Protein 8WRA (pdb70)

B-factor: mean 16.92, std 10.54, range [4.56, 57.55]

GO terms:
  GO:0005515 protein binding (F, IPI)
  GO:0005737 cytoplasm (C, IDA)
  GO:0050729 positive regulation of inflammatory response (P, IDA)
  GO:0005829 cytosol (C, IDA)
  GO:0004197 cysteine-type endopeptidase activity (F, IDA)
  GO:0140970 AIM2 inflammasome complex assembly (P, IDA)
  GO:0032731 positive regulation of interleukin-1 beta production (P, IDA)
  GO:0032741 positive regulation of interleukin-18 production (P, IDA)
  GO:1900227 positive regulation of NLRP3 inflammasome complex assembly (P, IDA)
  GO:0051604 protein maturation (P, IDA)
  GO:0071222 cellular response to lipopolysaccharide (P, IDA)
  GO:0005737 cytoplasm (C, TAS)
  GO:0004197 cysteine-type endopeptidase activity (F, IGI)
  GO:0140447 cytokine precursor processing (P, IGI)
  GO:0140448 signaling receptor ligand precursor processing (P, IGI)
  GO:0032731 positive regulation of interleukin-1 beta production (P, IMP)
  GO:0004175 endopeptidase activity (F, IDA)
  GO:0006508 proteolysis (P, IDA)
  GO:0019955 cytokine binding (F, IPI)
  GO:0072558 NLRP1 inflammasome complex (C, IDA)

Foldseek 3Di:
DAFADFADPVLVVVVCVPQVNLEQDFADLVFAAAAEEEEEEQAADPDHGNVLRVVLVVLVCVLVVLLPHDYDYHYQFFLVRVLVVLLVVLPDPNLLRGQEYEYEYHAAADPFFAAGRHADPVDHGGNGPVSNQQCNWCVNRVSCVSHAYEYEEEHAYPPFDFDDDDPPVDDDDDRGARYKYKYWHHGAVDPLSVLLSVLSRVPLNNAFPVVSSVVSQVVQVDDDHGGTHIDMDDHRYSGTYRSNRVD

Secondary structure (DSSP, 8-state):
--------HHHHHHHHHHTTT-B-----TTT---EEEEEE----SSS---TTHHHHHHHHHHHHHHTT-EEEEEES--HHHHHHHHHHHHT-GGGGG-S-EEEEEEEEEETTEEE-TT--SSS--EE-HHHHHHHTSTTT-GGGTTS-EEEEEEEE-TT---------------SS-SEEEEEE------HHHHHHHHHHHHHTTTS-HHHHHHHHHHHT-S--SS---PEEES---SSB----TT-

Structure (mmCIF, N/CA/C/O backbone):
data_8WRA
#
_entry.id   8WRA
#
_cell.length_a   62.807
_cell.length_b   62.807
_cell.length_c   144.132
_cell.angle_alpha   90.000
_cell.angle_beta   90.000
_cell.angle_gamma   90.000
#
_symmetry.space_group_name_H-M   'P 43 21 2'
#
loop_
_entity.id
_entity.type
_entity.pdbx_description
1 polymer Caspase-1
2 non-polymer 1,2-ETHANEDIOL
3 water water
#
loop_
_atom_site.group_PDB
_atom_site.id
_atom_site.type_symbol
_atom_site.label_atom_id
_atom_site.label_alt_id
_atom_site.label_comp_id
_atom_site.label_asym_id
_atom_site.label_entity_id
_atom_site.label_seq_id
_atom_site.pdbx_PDB_ins_code
_atom_site.Cartn_x
_atom_site.Cartn_y
_atom_site.Cartn_z
_atom_site.occupancy
_atom_site.B_iso_or_equiv
_atom_site.auth_seq_id
_atom_site.auth_comp_id
_atom_site.auth_asym_id
_atom_site.auth_atom_id
_atom_site.pdbx_PDB_model_num
ATOM 1 N N . GLU A 1 11 ? 19.397 -20.736 2.829 1.000 29.758 130 GLU A N 1
ATOM 2 C CA . GLU A 1 11 ? 19.070 -19.681 1.829 1.000 28.415 130 GLU A CA 1
ATOM 3 C C . GLU A 1 11 ? 17.635 -19.189 2.011 1.000 27.198 130 GLU A C 1
ATOM 4 O O . GLU A 1 11 ? 17.332 -18.037 1.704 1.000 26.117 130 GLU A O 1
ATOM 10 N N . GLY A 1 12 ? 16.751 -20.076 2.478 1.000 24.671 131 GLY A N 1
ATOM 11 C CA . GLY A 1 12 ? 15.323 -19.808 2.480 1.000 22.825 131 GLY A CA 1
ATOM 12 C C . GLY A 1 12 ? 14.711 -20.103 1.112 1.000 22.575 131 GLY A C 1
ATOM 13 O O . GLY A 1 12 ? 15.416 -20.475 0.178 1.000 23.351 131 GLY A O 1
ATOM 14 N N . ASN A 1 13 ? 13.394 -19.916 1.005 1.000 21.789 132 ASN A N 1
ATOM 15 C CA . ASN A 1 13 ? 12.656 -20.349 -0.169 1.000 21.071 132 ASN A CA 1
ATOM 16 C C . ASN A 1 13 ? 11.561 -19.329 -0.486 1.000 18.731 132 ASN A C 1
ATOM 17 O O . ASN A 1 13 ? 10.790 -18.969 0.406 1.000 19.019 132 ASN A O 1
ATOM 22 N N . VAL A 1 14 ? 11.467 -18.914 -1.764 1.000 17.124 133 VAL A N 1
ATOM 23 C CA . VAL A 1 14 ? 10.385 -18.037 -2.201 1.000 15.705 133 VAL A CA 1
ATOM 24 C C . VAL A 1 14 ? 9.101 -18.847 -2.375 1.000 14.383 133 VAL A C 1
ATOM 25 O O . VAL A 1 14 ? 8.991 -19.670 -3.290 1.000 13.965 133 VAL A O 1
ATOM 29 N N . LYS A 1 15 ? 8.116 -18.569 -1.517 1.000 12.796 134 LYS A N 1
ATOM 30 C CA A LYS A 1 15 ? 6.814 -19.213 -1.603 0.500 12.887 134 LYS A CA 1
ATOM 31 C CA B LYS A 1 15 ? 6.815 -19.213 -1.601 0.500 12.736 134 LYS A CA 1
ATOM 32 C C . LYS A 1 15 ? 6.133 -18.797 -2.901 1.000 12.594 134 LYS A C 1
ATOM 33 O O . LYS A 1 15 ? 6.125 -17.617 -3.253 1.000 11.902 134 LYS A O 1
ATOM 44 N N . LEU A 1 16 ? 5.545 -19.767 -3.615 1.000 12.326 135 LEU A N 1
ATOM 45 C CA . LEU A 1 16 ? 4.945 -19.473 -4.905 1.000 13.046 135 LEU A CA 1
ATOM 46 C C . LEU A 1 16 ? 3.502 -19.012 -4.740 1.000 13.370 135 LEU A C 1
ATOM 47 O O . LEU A 1 16 ? 2.831 -19.344 -3.762 1.000 13.065 135 LEU A O 1
ATOM 52 N N . CYS A 1 17 ? 3.065 -18.226 -5.728 1.000 13.920 136 CYS A N 1
ATOM 53 C CA . CYS A 1 17 ? 1.699 -17.772 -5.860 1.000 15.943 136 CYS A CA 1
ATOM 54 C C . CYS A 1 17 ? 0.920 -18.854 -6.595 1.000 18.131 136 CYS A C 1
ATOM 55 O O . CYS A 1 17 ? 1.184 -19.124 -7.767 1.000 17.848 136 CYS A O 1
ATOM 58 N N . SER A 1 18 ? -0.014 -19.482 -5.879 1.000 21.338 137 SER A N 1
ATOM 59 C CA . SER A 1 18 ? -0.821 -20.541 -6.452 1.000 24.439 137 SER A CA 1
ATOM 60 C C . SER A 1 18 ? -1.715 -19.956 -7.539 1.000 27.454 137 SER A C 1
ATOM 61 O O . SER A 1 18 ? -1.925 -18.747 -7.609 1.000 28.065 137 SER A O 1
ATOM 64 N N . LEU A 1 19 ? -2.266 -20.837 -8.374 1.000 32.495 138 LEU A N 1
ATOM 65 C CA . LEU A 1 19 ? -3.259 -20.428 -9.351 1.000 34.712 138 LEU A CA 1
ATOM 66 C C . LEU A 1 19 ? -4.444 -19.816 -8.605 1.000 35.621 138 LEU A C 1
ATOM 67 O O . LEU A 1 19 ? -5.043 -18.853 -9.070 1.000 35.859 138 LEU A O 1
ATOM 72 N N . GLU A 1 20 ? -4.735 -20.368 -7.420 1.000 36.910 139 GLU A N 1
ATOM 73 C CA . GLU A 1 20 ? -5.823 -19.907 -6.572 1.000 37.536 139 GLU A CA 1
ATOM 74 C C . GLU A 1 20 ? -5.542 -18.493 -6.057 1.000 36.769 139 GLU A C 1
ATOM 75 O O . GLU A 1 20 ? -6.420 -17.634 -6.097 1.000 37.623 139 GLU A O 1
ATOM 81 N N . GLU A 1 21 ? -4.320 -18.257 -5.562 1.000 35.416 140 GLU A N 1
ATOM 82 C CA . GLU A 1 21 ? -3.950 -16.960 -5.013 1.000 33.339 140 GLU A CA 1
ATOM 83 C C . GLU A 1 21 ? -4.004 -15.899 -6.111 1.000 31.339 140 GLU A C 1
ATOM 84 O O . GLU A 1 21 ? -4.513 -14.803 -5.890 1.000 28.792 140 GLU A O 1
ATOM 90 N N . ALA A 1 22 ? -3.464 -16.225 -7.292 1.000 30.165 141 ALA A N 1
ATOM 91 C CA . ALA A 1 22 ? -3.411 -15.276 -8.394 1.000 30.089 141 ALA A CA 1
ATOM 92 C C . ALA A 1 22 ? -4.821 -14.821 -8.762 1.000 31.690 141 ALA A C 1
ATOM 93 O O . ALA A 1 22 ? -5.042 -13.645 -9.033 1.000 31.095 141 ALA A O 1
ATOM 95 N N . GLN A 1 23 ? -5.764 -15.770 -8.769 1.000 33.631 142 GLN A N 1
ATOM 96 C CA . GLN A 1 23 ? -7.154 -15.476 -9.079 1.000 34.896 142 GLN A CA 1
ATOM 97 C C . GLN A 1 23 ? -7.712 -14.484 -8.058 1.000 32.723 142 GLN A C 1
ATOM 98 O O . GLN A 1 23 ? -8.313 -13.486 -8.438 1.000 33.492 142 GLN A O 1
ATOM 104 N N . AR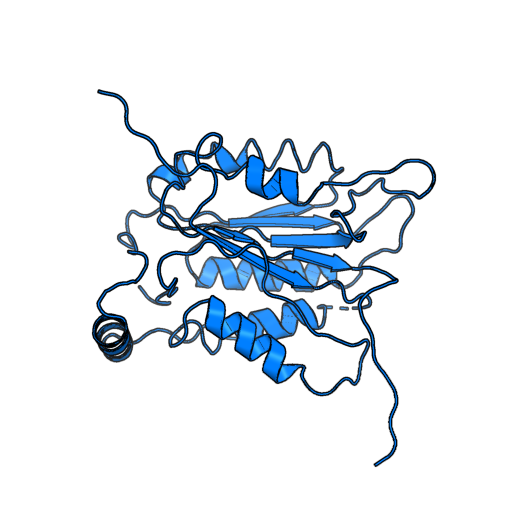G A 1 24 ? -7.484 -14.758 -6.767 1.000 32.924 143 ARG A N 1
ATOM 105 C CA . ARG A 1 24 ? -7.914 -13.890 -5.678 1.000 32.274 143 ARG A CA 1
ATOM 106 C C . ARG A 1 24 ? -7.390 -12.468 -5.894 1.000 30.182 143 ARG A C 1
ATOM 107 O O . ARG A 1 24 ? -8.142 -11.502 -5.774 1.000 29.974 143 ARG A O 1
ATOM 115 N N . ILE A 1 25 ? -6.095 -12.352 -6.215 1.000 27.467 144 ILE A N 1
ATOM 116 C CA . ILE A 1 25 ? -5.426 -11.062 -6.307 1.000 25.843 144 ILE A CA 1
ATOM 117 C C . ILE A 1 25 ? -6.062 -10.221 -7.414 1.000 25.929 144 ILE A C 1
ATOM 118 O O . ILE A 1 25 ? -6.384 -9.056 -7.201 1.000 24.350 144 ILE A O 1
ATOM 123 N N . TRP A 1 26 ? -6.230 -10.815 -8.600 1.000 28.356 145 TRP A N 1
ATOM 124 C CA . TRP A 1 26 ? -6.756 -10.098 -9.752 1.000 31.338 145 TRP A CA 1
ATOM 125 C C . TRP A 1 26 ? -8.184 -9.611 -9.505 1.000 34.529 145 TRP A C 1
ATOM 126 O O . TRP A 1 26 ? -8.538 -8.519 -9.948 1.000 35.466 145 TRP A O 1
ATOM 137 N N . LYS A 1 27 ? -8.988 -10.421 -8.800 1.000 38.616 146 LYS A N 1
ATOM 138 C CA . LYS A 1 27 ? -10.361 -10.064 -8.474 1.000 40.476 146 LYS A CA 1
ATOM 139 C C . LYS A 1 27 ? -10.395 -8.827 -7.579 1.000 40.136 146 LYS A C 1
ATOM 140 O O . LYS A 1 27 ? -11.123 -7.879 -7.860 1.000 40.478 146 LYS A O 1
ATOM 146 N N . GLN A 1 28 ? -9.599 -8.847 -6.504 1.000 39.434 147 GLN A N 1
ATOM 147 C CA . GLN A 1 28 ? -9.772 -7.920 -5.396 1.000 40.826 147 GLN A CA 1
ATOM 148 C C . GLN A 1 28 ? -9.293 -6.509 -5.744 1.000 40.869 147 GLN A C 1
ATOM 149 O O . GLN A 1 28 ? -9.833 -5.541 -5.210 1.000 39.564 147 GLN A O 1
ATOM 155 N N . LYS A 1 29 ? -8.289 -6.389 -6.627 1.000 39.853 148 LYS A N 1
ATOM 156 C CA . LYS A 1 29 ? -7.670 -5.098 -6.904 1.000 39.366 148 LYS A CA 1
ATOM 157 C C . LYS A 1 29 ? -8.283 -4.435 -8.139 1.000 39.142 148 LYS A C 1
ATOM 158 O O . LYS A 1 29 ? -7.781 -3.406 -8.590 1.000 39.523 148 LYS A O 1
ATOM 164 N N . SER A 1 30 ? -9.362 -5.017 -8.685 1.000 38.414 149 SER A N 1
ATOM 165 C CA . SER A 1 30 ? -10.055 -4.455 -9.836 1.000 37.414 149 SER A CA 1
ATOM 166 C C . SER A 1 30 ? -9.089 -4.261 -11.006 1.000 34.903 149 SER A C 1
ATOM 167 O O . SER A 1 30 ? -9.181 -3.277 -11.741 1.000 36.110 149 SER A O 1
ATOM 170 N N . ALA A 1 31 ? -8.155 -5.213 -11.153 1.000 32.090 150 ALA A N 1
ATOM 171 C CA . ALA A 1 31 ? -7.199 -5.254 -12.249 1.000 28.770 150 ALA A CA 1
ATOM 172 C C . ALA A 1 31 ? -6.225 -4.069 -12.240 1.000 24.773 150 ALA A C 1
ATOM 173 O O . ALA A 1 31 ? -5.501 -3.898 -13.222 1.000 25.521 150 ALA A O 1
ATOM 175 N N . GLU A 1 32 ? -6.170 -3.290 -11.141 1.000 19.704 151 GLU A N 1
ATOM 176 C CA . GLU A 1 32 ? -5.224 -2.185 -10.994 1.000 16.159 151 GLU A CA 1
ATOM 177 C C . GLU A 1 32 ? -3.866 -2.740 -10.571 1.000 12.667 151 GLU A C 1
ATOM 178 O O . GLU A 1 32 ? -3.294 -2.343 -9.553 1.000 10.921 151 GLU A O 1
ATOM 184 N N . ILE A 1 33 ? -3.362 -3.648 -11.407 1.000 10.809 152 ILE A N 1
ATOM 185 C CA . ILE A 1 33 ? -2.159 -4.425 -11.153 1.000 9.841 152 ILE A CA 1
ATOM 186 C C . ILE A 1 33 ? -1.245 -4.278 -12.367 1.000 8.549 152 ILE A C 1
ATOM 187 O O . ILE A 1 33 ? -1.709 -4.221 -13.503 1.000 8.842 152 ILE A O 1
ATOM 192 N N . TYR A 1 34 ? 0.072 -4.203 -12.136 1.000 7.274 153 TYR A N 1
ATOM 193 C CA . TYR A 1 34 ? 0.997 -4.151 -13.255 1.000 7.068 153 TYR A CA 1
ATOM 194 C C . TYR A 1 34 ? 0.975 -5.493 -13.975 1.000 7.343 153 TYR A C 1
ATOM 195 O O . TYR A 1 34 ? 1.065 -6.539 -13.345 1.000 7.157 153 TYR A O 1
ATOM 204 N N . PRO A 1 35 ? 0.854 -5.498 -15.313 1.000 7.694 154 PRO A N 1
ATOM 205 C CA . PRO A 1 35 ? 0.810 -6.756 -16.054 1.000 8.222 154 PRO A CA 1
ATOM 206 C C . PRO A 1 35 ? 2.170 -7.447 -16.083 1.000 8.999 154 PRO A C 1
ATOM 207 O O . PRO A 1 35 ? 3.212 -6.795 -16.105 1.000 9.328 154 PRO A O 1
ATOM 211 N N . ILE A 1 36 ? 2.152 -8.777 -16.080 1.000 9.710 155 ILE A N 1
ATOM 212 C CA . ILE A 1 36 ? 3.390 -9.526 -16.199 1.000 10.995 155 ILE A CA 1
ATOM 213 C C . ILE A 1 36 ? 3.434 -10.143 -17.590 1.000 11.175 155 ILE A C 1
ATOM 214 O O . ILE A 1 36 ? 2.411 -10.489 -18.180 1.000 11.989 155 ILE A O 1
ATOM 219 N N . MET A 1 37 ? 4.648 -10.224 -18.116 1.000 10.992 156 MET A N 1
ATOM 220 C CA . MET A 1 37 ? 4.869 -10.772 -19.439 1.000 11.766 156 MET A CA 1
ATOM 221 C C . MET A 1 37 ? 5.036 -12.287 -19.353 1.000 12.973 156 MET A C 1
ATOM 222 O O . MET A 1 37 ? 5.222 -12.855 -18.282 1.000 12.270 156 MET A O 1
ATOM 227 N N . ASP A 1 38 ? 4.984 -12.934 -20.521 1.000 15.145 157 ASP A N 1
ATOM 228 C CA . ASP A 1 38 ? 5.073 -14.383 -20.619 1.000 17.632 157 ASP A CA 1
ATOM 229 C C . ASP A 1 38 ? 6.422 -14.867 -20.084 1.000 15.936 157 ASP A C 1
ATOM 230 O O . ASP A 1 38 ? 7.457 -14.338 -20.462 1.000 14.955 157 ASP A O 1
ATOM 235 N N . LYS A 1 39 ? 6.401 -15.913 -19.255 1.000 16.119 158 LYS A N 1
ATOM 236 C CA A LYS A 1 39 ? 7.586 -16.411 -18.574 0.500 16.663 158 LYS A CA 1
ATOM 237 C CA B LYS A 1 39 ? 7.592 -16.403 -18.575 0.500 16.510 158 LYS A CA 1
ATOM 238 C C . LYS A 1 39 ? 8.651 -16.849 -19.583 1.000 16.112 158 LYS A C 1
ATOM 239 O O . LYS A 1 39 ? 9.842 -16.609 -19.385 1.000 16.457 158 LYS A O 1
ATOM 250 N N . SER A 1 40 ? 8.221 -17.493 -20.673 1.000 15.644 159 SER A N 1
ATOM 251 C CA . SER A 1 40 ? 9.165 -18.118 -21.594 1.000 15.467 159 SER A CA 1
ATOM 252 C C . SER A 1 40 ? 9.764 -17.138 -22.605 1.000 15.011 159 SER A C 1
ATOM 253 O O . SER A 1 40 ? 10.651 -17.533 -23.357 1.000 15.155 159 SER A O 1
ATOM 256 N N . SER A 1 41 ? 9.293 -15.882 -22.657 1.000 13.649 160 SER A N 1
ATOM 257 C CA . SER A 1 41 ? 9.862 -14.899 -23.570 1.000 13.597 160 SER A CA 1
ATOM 258 C C . SER A 1 41 ? 10.411 -13.657 -22.860 1.000 12.676 160 SER A C 1
ATOM 259 O O . SER A 1 41 ? 11.252 -12.958 -23.420 1.000 14.160 160 SER A O 1
ATOM 262 N N . ARG A 1 42 ? 9.943 -13.357 -21.644 1.000 10.996 161 ARG A N 1
ATOM 263 C CA . ARG A 1 42 ? 10.339 -12.108 -21.014 1.000 10.567 161 ARG A CA 1
ATOM 264 C C . ARG A 1 42 ? 11.812 -12.154 -20.609 1.000 9.868 161 ARG A C 1
ATOM 265 O O . ARG A 1 42 ? 12.375 -13.218 -20.344 1.000 10.323 161 ARG A O 1
ATOM 273 N N . THR A 1 43 ? 12.408 -10.958 -20.527 1.000 9.196 162 THR A N 1
ATOM 274 C CA . THR A 1 43 ? 13.828 -10.799 -20.262 1.000 9.070 162 THR A CA 1
ATOM 275 C C . THR A 1 43 ? 14.020 -9.799 -19.124 1.000 8.559 162 THR A C 1
ATOM 276 O O . THR A 1 43 ? 14.468 -8.681 -19.340 1.000 9.280 162 THR A O 1
ATOM 280 N N . ARG A 1 44 ? 13.675 -10.223 -17.906 1.000 8.195 163 ARG A N 1
ATOM 281 C CA . ARG A 1 44 ? 13.766 -9.359 -16.736 1.000 7.891 163 ARG A CA 1
ATOM 282 C C . ARG A 1 44 ? 15.220 -9.161 -16.316 1.000 7.836 163 ARG A C 1
ATOM 283 O O . ARG A 1 44 ? 15.943 -10.139 -16.192 1.000 8.166 163 ARG A O 1
ATOM 291 N N . LEU A 1 45 ? 15.590 -7.907 -16.014 1.000 7.846 164 LEU A N 1
ATOM 292 C CA . LEU A 1 45 ? 16.914 -7.574 -15.505 1.000 8.593 164 LEU A CA 1
ATOM 293 C C . LEU A 1 45 ? 16.833 -6.929 -14.126 1.000 8.215 164 LEU A C 1
ATOM 294 O O . LEU A 1 45 ? 15.924 -6.147 -13.837 1.000 8.393 164 LEU A O 1
ATOM 299 N N . ALA A 1 46 ? 17.882 -7.161 -13.337 1.000 7.503 165 ALA A N 1
ATOM 300 C CA . ALA A 1 46 ? 18.092 -6.468 -12.076 1.000 7.367 165 ALA A CA 1
ATOM 301 C C . ALA A 1 46 ? 19.566 -6.116 -11.968 1.000 7.493 165 ALA A C 1
ATOM 302 O O . ALA A 1 46 ? 20.411 -6.812 -12.531 1.000 8.017 165 ALA A O 1
ATOM 304 N N . LEU A 1 47 ? 19.854 -5.024 -11.249 1.000 7.290 166 LEU A N 1
ATOM 305 C CA . LEU A 1 47 ? 21.219 -4.567 -11.032 1.000 7.447 166 LEU A CA 1
ATOM 306 C C . LEU A 1 47 ? 21.472 -4.403 -9.541 1.000 7.403 166 LEU A C 1
ATOM 307 O O . LEU A 1 47 ? 20.682 -3.775 -8.849 1.000 6.982 166 LEU A O 1
ATOM 312 N N . ILE A 1 48 ? 22.561 -5.002 -9.057 1.000 7.050 167 ILE A N 1
ATOM 313 C CA . ILE A 1 48 ? 23.054 -4.779 -7.710 1.000 7.305 167 ILE A CA 1
ATOM 314 C C . ILE A 1 48 ? 24.377 -4.028 -7.803 1.000 7.560 167 ILE A C 1
ATOM 315 O O . ILE A 1 48 ? 25.308 -4.492 -8.459 1.000 7.960 167 ILE A O 1
ATOM 320 N N . ILE A 1 49 ? 24.443 -2.867 -7.153 1.000 7.913 168 ILE A N 1
ATOM 321 C CA . ILE A 1 49 ? 25.704 -2.165 -6.964 1.000 8.637 168 ILE A CA 1
ATOM 322 C C . ILE A 1 49 ? 26.026 -2.208 -5.481 1.000 8.913 168 ILE A C 1
ATOM 323 O O . ILE A 1 49 ? 25.256 -1.722 -4.664 1.000 8.571 168 ILE A O 1
ATOM 328 N N . CYS A 1 50 ? 27.162 -2.807 -5.146 1.000 9.694 169 CYS A N 1
ATOM 329 C CA . CYS A 1 50 ? 27.550 -2.970 -3.760 1.000 10.477 169 CYS A CA 1
ATOM 330 C C . CYS A 1 50 ? 28.963 -2.442 -3.545 1.000 11.360 169 CYS A C 1
ATOM 331 O O . CYS A 1 50 ? 29.904 -2.922 -4.174 1.000 11.565 169 CYS A O 1
ATOM 334 N N . ASN A 1 51 ? 29.082 -1.464 -2.646 1.000 11.676 170 ASN A N 1
ATOM 335 C CA . ASN A 1 51 ? 30.375 -0.944 -2.240 1.000 12.690 170 ASN A CA 1
ATOM 336 C C . ASN A 1 51 ? 30.685 -1.455 -0.839 1.000 13.745 170 ASN A C 1
ATOM 337 O O . ASN A 1 51 ? 29.929 -1.199 0.093 1.000 13.290 170 ASN A O 1
ATOM 342 N N . GLU A 1 52 ? 31.803 -2.184 -0.720 1.000 15.183 171 GLU A N 1
ATOM 343 C CA A GLU A 1 52 ? 32.224 -2.840 0.512 0.500 16.175 171 GLU A CA 1
ATOM 344 C CA B GLU A 1 52 ? 32.177 -2.758 0.559 0.500 16.143 171 GLU A CA 1
ATOM 345 C C . GLU A 1 52 ? 33.574 -2.290 0.970 1.000 16.349 171 GLU A C 1
ATOM 346 O O . GLU A 1 52 ? 33.800 -2.126 2.162 1.000 16.699 171 GLU A O 1
ATOM 357 N N . GLU A 1 53 ? 34.465 -2.054 -0.005 1.000 16.792 172 GLU A N 1
ATOM 358 C CA A GLU A 1 53 ? 35.818 -1.582 0.246 0.500 17.945 172 GLU A CA 1
ATOM 359 C CA B GLU A 1 53 ? 35.823 -1.584 0.240 0.500 17.747 172 GLU A CA 1
ATOM 360 C C . GLU A 1 53 ? 35.916 -0.111 -0.151 1.000 17.269 172 GLU A C 1
ATOM 361 O O . GLU A 1 53 ? 35.600 0.248 -1.285 1.000 17.175 172 GLU A O 1
ATOM 372 N N . PHE A 1 54 ? 36.353 0.737 0.796 1.000 16.108 173 PHE A N 1
ATOM 373 C CA . PHE A 1 54 ? 36.402 2.174 0.586 1.000 14.862 173 PHE A CA 1
ATOM 374 C C . PHE A 1 54 ? 37.792 2.720 0.897 1.000 15.476 173 PHE A C 1
ATOM 375 O O . PHE A 1 54 ? 38.493 2.174 1.745 1.000 16.581 173 PHE A O 1
ATOM 383 N N . ASP A 1 55 ? 38.119 3.845 0.254 1.000 16.090 174 ASP A N 1
ATOM 384 C CA . ASP A 1 55 ? 39.384 4.530 0.476 1.000 17.135 174 ASP A CA 1
ATOM 385 C C . ASP A 1 55 ? 39.480 5.045 1.912 1.000 18.236 174 ASP A C 1
ATOM 386 O O . ASP A 1 55 ? 40.534 4.917 2.536 1.000 18.001 174 ASP A O 1
ATOM 391 N N . SER A 1 56 ? 38.397 5.643 2.426 1.000 18.786 175 SER A N 1
ATOM 392 C CA . SER A 1 56 ? 38.477 6.478 3.615 1.000 20.103 175 SER A CA 1
ATOM 393 C C . SER A 1 56 ? 37.386 6.176 4.638 1.000 20.103 175 SER A C 1
ATOM 394 O O . SER A 1 56 ? 37.295 6.872 5.643 1.000 20.140 175 SER A O 1
ATOM 397 N N . ILE A 1 57 ? 36.556 5.159 4.392 1.000 19.887 176 ILE A N 1
ATOM 398 C CA . ILE A 1 57 ? 35.491 4.841 5.328 1.000 20.460 176 ILE A CA 1
ATOM 399 C C . ILE A 1 57 ? 35.515 3.338 5.594 1.000 20.152 176 ILE A C 1
ATOM 400 O O . ILE A 1 57 ? 36.141 2.576 4.866 1.000 18.217 176 ILE A O 1
ATOM 405 N N . PRO A 1 58 ? 34.905 2.869 6.703 1.000 23.055 177 PRO A N 1
ATOM 406 C CA . PRO A 1 58 ? 35.063 1.478 7.133 1.000 23.409 177 PRO A CA 1
ATOM 407 C C . PRO A 1 58 ? 34.586 0.434 6.125 1.000 22.660 177 PRO A C 1
ATOM 408 O O . PRO A 1 58 ? 33.613 0.656 5.411 1.000 21.813 177 PRO A O 1
ATOM 412 N N . ARG A 1 59 ? 35.286 -0.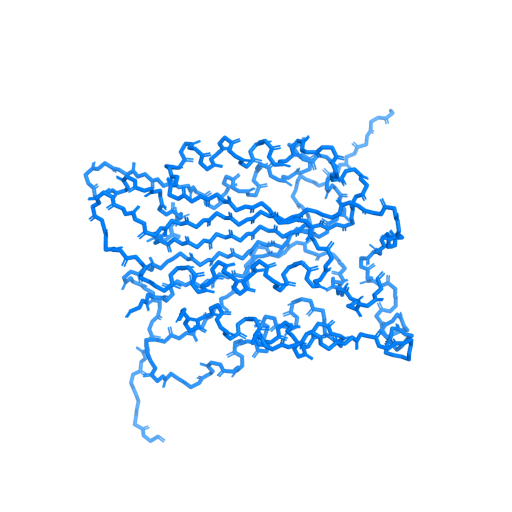705 6.083 1.000 23.299 178 ARG A N 1
ATOM 413 C CA . ARG A 1 59 ? 34.881 -1.850 5.281 1.000 24.951 178 ARG A CA 1
ATOM 414 C C . ARG A 1 59 ? 33.508 -2.333 5.750 1.000 23.517 178 ARG A C 1
ATOM 415 O O . ARG A 1 59 ? 33.229 -2.364 6.947 1.000 23.236 178 ARG A O 1
ATOM 423 N N . ARG A 1 60 ? 32.652 -2.719 4.792 1.000 22.236 179 ARG A N 1
ATOM 424 C CA . ARG A 1 60 ? 31.354 -3.294 5.109 1.000 22.289 179 ARG A CA 1
ATOM 425 C C . ARG A 1 60 ? 31.451 -4.812 4.979 1.000 23.941 179 ARG A C 1
ATOM 426 O O . ARG A 1 60 ? 31.297 -5.354 3.889 1.000 23.440 179 ARG A O 1
ATOM 434 N N . THR A 1 61 ? 31.697 -5.487 6.113 1.000 27.199 180 THR A N 1
ATOM 435 C CA . THR A 1 61 ? 32.193 -6.857 6.124 1.000 28.440 180 THR A CA 1
ATOM 436 C C . THR A 1 61 ? 31.119 -7.872 5.733 1.000 27.626 180 THR A C 1
ATOM 437 O O . THR A 1 61 ? 31.455 -8.955 5.254 1.000 29.988 180 THR A O 1
ATOM 441 N N . GLY A 1 62 ? 29.839 -7.539 5.937 1.000 25.425 181 GLY A N 1
ATOM 442 C CA . GLY A 1 62 ? 28.754 -8.471 5.660 1.000 22.912 181 GLY A CA 1
ATOM 443 C C . GLY A 1 62 ? 28.291 -8.433 4.202 1.000 21.126 181 GLY A C 1
ATOM 444 O O . GLY A 1 62 ? 27.308 -9.087 3.849 1.000 19.692 181 GLY A O 1
ATOM 445 N N . ALA A 1 63 ? 29.016 -7.683 3.363 1.000 19.408 182 ALA A N 1
ATOM 446 C CA . ALA A 1 63 ? 28.573 -7.362 2.015 1.000 19.080 182 ALA A CA 1
ATOM 447 C C . ALA A 1 63 ? 28.381 -8.616 1.166 1.000 19.139 182 ALA A C 1
ATOM 448 O O . ALA A 1 63 ? 27.410 -8.706 0.425 1.000 17.346 182 ALA A O 1
ATOM 450 N N . GLU A 1 64 ? 29.315 -9.570 1.236 1.000 18.451 183 GLU A N 1
ATOM 451 C CA . GLU A 1 64 ? 29.259 -10.725 0.348 1.000 18.982 183 GLU A CA 1
ATOM 452 C C . GLU A 1 64 ? 28.029 -11.583 0.659 1.000 16.824 183 GLU A C 1
ATOM 453 O O . GLU A 1 64 ? 27.377 -12.076 -0.261 1.000 15.940 183 GLU A O 1
ATOM 459 N N . VAL A 1 65 ? 27.686 -11.733 1.945 1.000 15.089 184 VAL A N 1
ATOM 460 C CA . VAL A 1 65 ? 26.482 -12.445 2.336 1.000 14.535 184 VAL A CA 1
ATOM 461 C C . VAL A 1 65 ? 25.257 -11.732 1.758 1.000 13.804 184 VAL A C 1
ATOM 462 O O . VAL A 1 65 ? 24.346 -12.377 1.246 1.000 12.943 184 VAL A O 1
ATOM 466 N N . ASP A 1 66 ? 25.246 -10.397 1.832 1.000 12.897 185 ASP A N 1
ATOM 467 C CA . ASP A 1 66 ? 24.124 -9.607 1.339 1.000 12.240 185 ASP A CA 1
ATOM 468 C C . ASP A 1 66 ? 24.018 -9.695 -0.185 1.000 11.147 185 ASP A C 1
ATOM 469 O O . ASP A 1 66 ? 22.918 -9.805 -0.706 1.000 10.144 185 ASP A O 1
ATOM 474 N N . ILE A 1 67 ? 25.145 -9.627 -0.904 1.000 10.719 186 ILE A N 1
ATOM 475 C CA . ILE A 1 67 ? 25.144 -9.787 -2.354 1.000 10.751 186 ILE A CA 1
ATOM 476 C C . ILE A 1 67 ? 24.574 -11.153 -2.727 1.000 10.864 186 ILE A C 1
ATOM 477 O O . ILE A 1 67 ? 23.720 -11.256 -3.611 1.000 10.225 186 ILE A O 1
ATOM 482 N N . THR A 1 68 ? 25.059 -12.200 -2.057 1.000 11.445 187 THR A N 1
ATOM 483 C CA . THR A 1 68 ? 24.632 -13.560 -2.344 1.000 11.782 187 THR A CA 1
ATOM 484 C C . THR A 1 68 ? 23.125 -13.682 -2.151 1.000 10.849 187 THR A C 1
ATOM 485 O O . THR A 1 68 ? 22.424 -14.201 -3.014 1.000 10.542 187 THR A O 1
ATOM 489 N N . GLY A 1 69 ? 22.622 -13.210 -1.005 1.000 9.886 188 GLY A N 1
ATOM 490 C CA . GLY A 1 69 ? 21.212 -13.340 -0.696 1.000 9.332 188 GLY A CA 1
ATOM 491 C C . GLY A 1 69 ? 20.324 -12.577 -1.675 1.000 8.635 188 GLY A C 1
ATOM 492 O O . GLY A 1 69 ? 19.311 -13.095 -2.126 1.000 8.381 188 GLY A O 1
ATOM 493 N N . MET A 1 70 ? 20.691 -11.333 -1.986 1.000 8.368 189 MET A N 1
ATOM 494 C CA . MET A 1 70 ? 19.885 -10.534 -2.895 1.000 8.414 189 MET A CA 1
ATOM 495 C C . MET A 1 70 ? 19.941 -11.104 -4.315 1.000 7.865 189 MET A C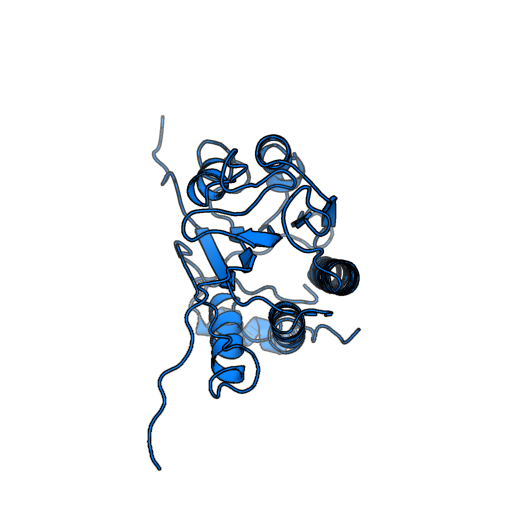 1
ATOM 496 O O . MET A 1 70 ? 18.946 -11.081 -5.032 1.000 7.466 189 MET A O 1
ATOM 501 N N . THR A 1 71 ? 21.103 -11.629 -4.716 1.000 7.976 190 THR A N 1
ATOM 502 C CA . THR A 1 71 ? 21.236 -12.211 -6.045 1.000 8.216 190 THR A CA 1
ATOM 503 C C . THR A 1 71 ? 20.322 -13.423 -6.176 1.000 8.296 190 THR A C 1
ATOM 504 O O . THR A 1 71 ? 19.603 -13.561 -7.166 1.000 7.698 190 THR A O 1
ATOM 508 N N . MET A 1 72 ? 20.362 -14.324 -5.189 1.000 8.713 191 MET A N 1
ATOM 509 C CA . MET A 1 72 ? 19.565 -15.537 -5.271 1.000 9.929 191 MET A CA 1
ATOM 510 C C . MET A 1 72 ? 18.078 -15.201 -5.208 1.000 9.225 191 MET A C 1
ATOM 511 O O . MET A 1 72 ? 17.288 -15.799 -5.926 1.000 9.077 191 MET A O 1
ATOM 516 N N . LEU A 1 73 ? 17.698 -14.221 -4.379 1.000 8.568 192 LEU A N 1
ATOM 517 C CA . LEU A 1 73 ? 16.304 -13.830 -4.280 1.000 8.183 192 LEU A CA 1
ATOM 518 C C . LEU A 1 73 ? 15.815 -13.321 -5.631 1.000 7.860 192 LEU A C 1
ATOM 519 O O . LEU A 1 73 ? 14.768 -13.730 -6.118 1.000 7.598 192 LEU A O 1
ATOM 524 N N . LEU A 1 74 ? 16.552 -12.374 -6.203 1.000 7.478 193 LEU A N 1
ATOM 525 C CA . LEU A 1 74 ? 16.104 -11.751 -7.437 1.000 7.924 193 LEU A CA 1
ATOM 526 C C . LEU A 1 74 ? 16.060 -12.767 -8.580 1.000 7.835 193 LEU A C 1
ATOM 527 O O . LEU A 1 74 ? 15.151 -12.722 -9.399 1.000 7.192 193 LEU A O 1
ATOM 532 N N . GLN A 1 75 ? 17.007 -13.708 -8.617 1.000 8.286 194 GLN A N 1
ATOM 533 C CA . GLN A 1 75 ? 16.933 -14.775 -9.609 1.000 9.163 194 GLN A CA 1
ATOM 534 C C . GLN A 1 75 ? 15.671 -15.606 -9.423 1.000 9.170 194 GLN A C 1
ATOM 535 O O . GLN A 1 75 ? 15.008 -15.954 -10.402 1.000 9.259 194 GLN A O 1
ATOM 541 N N . ASN A 1 76 ? 15.352 -15.923 -8.164 1.000 9.437 195 ASN A N 1
ATOM 542 C CA . ASN A 1 76 ? 14.193 -16.738 -7.852 1.000 10.643 195 ASN A CA 1
ATOM 543 C C . ASN A 1 76 ? 12.909 -15.992 -8.212 1.000 10.057 195 ASN A C 1
ATOM 544 O O . ASN A 1 76 ? 11.903 -16.630 -8.504 1.000 11.807 195 ASN A O 1
ATOM 549 N N . LEU A 1 77 ? 12.948 -14.651 -8.237 1.000 8.779 196 LEU A N 1
ATOM 550 C CA . LEU A 1 77 ? 11.798 -13.864 -8.660 1.000 8.104 196 LEU A CA 1
ATOM 551 C C . LEU A 1 77 ? 11.781 -13.641 -10.173 1.000 8.005 196 LEU A C 1
ATOM 552 O O . LEU A 1 77 ? 10.886 -12.971 -10.684 1.000 7.501 196 LEU A O 1
ATOM 557 N N . GLY A 1 78 ? 12.773 -14.197 -10.887 1.000 7.861 197 GLY A N 1
ATOM 558 C CA . GLY A 1 78 ? 12.755 -14.247 -12.339 1.000 7.895 197 GLY A CA 1
ATOM 559 C C . GLY A 1 78 ? 13.672 -13.235 -13.025 1.000 7.954 197 GLY A C 1
ATOM 560 O O . GLY A 1 78 ? 13.579 -13.072 -14.236 1.000 8.569 197 GLY A O 1
ATOM 561 N N . TYR A 1 79 ? 14.582 -12.596 -12.273 1.000 7.624 198 TYR A N 1
ATOM 562 C CA . TYR A 1 79 ? 15.459 -11.581 -12.837 1.000 7.674 198 TYR A CA 1
ATOM 563 C C . TYR A 1 79 ? 16.841 -12.151 -13.143 1.000 7.993 198 TYR A C 1
ATOM 564 O O . TYR A 1 79 ? 17.369 -12.965 -12.391 1.000 8.136 198 TYR A O 1
ATOM 573 N N . SER A 1 80 ? 17.398 -11.704 -14.273 1.000 8.380 199 SER A N 1
ATOM 574 C CA A SER A 1 80 ? 18.820 -11.847 -14.520 0.500 9.048 199 SER A CA 1
ATOM 575 C CA B SER A 1 80 ? 18.821 -11.823 -14.553 0.500 8.527 199 SER A CA 1
ATOM 576 C C . SER A 1 80 ? 19.541 -10.722 -13.786 1.000 8.986 199 SER A C 1
ATOM 577 O O . SER A 1 80 ? 19.199 -9.554 -13.940 1.000 9.419 199 SER A O 1
ATOM 582 N N . VAL A 1 81 ? 20.529 -11.097 -12.973 1.000 8.824 200 VAL A N 1
ATOM 583 C CA . VAL A 1 81 ? 21.143 -10.169 -12.034 1.000 9.219 200 VAL A CA 1
ATOM 584 C C . VAL A 1 81 ? 22.577 -9.848 -12.434 1.000 9.464 200 VAL A C 1
ATOM 585 O O . VAL A 1 81 ? 23.416 -10.740 -12.515 1.000 9.819 200 VAL A O 1
ATOM 589 N N . ASP A 1 82 ? 22.856 -8.558 -12.618 1.000 10.100 201 ASP A N 1
ATOM 590 C CA . ASP A 1 82 ? 24.214 -8.056 -12.736 1.000 11.243 201 ASP A CA 1
ATOM 591 C C . ASP A 1 82 ? 24.667 -7.546 -11.373 1.000 11.790 201 ASP A C 1
ATOM 592 O O . ASP A 1 82 ? 23.889 -6.916 -10.663 1.000 11.374 201 ASP A O 1
ATOM 597 N N . VAL A 1 83 ? 25.924 -7.828 -11.019 1.000 11.565 202 VAL A N 1
ATOM 598 C CA . VAL A 1 83 ? 26.504 -7.371 -9.768 1.000 12.092 202 VAL A CA 1
ATOM 599 C C . VAL A 1 83 ? 27.739 -6.543 -10.097 1.000 12.700 202 VAL A C 1
ATOM 600 O O . VAL A 1 83 ? 28.640 -7.030 -10.780 1.000 13.667 202 VAL A O 1
ATOM 604 N N . LYS A 1 84 ? 27.773 -5.301 -9.606 1.000 12.909 203 LYS A N 1
ATOM 605 C CA . LYS A 1 84 ? 28.935 -4.437 -9.735 1.000 14.047 203 LYS A CA 1
ATOM 606 C C . LYS A 1 84 ? 29.428 -4.049 -8.345 1.000 14.795 203 LYS A C 1
ATOM 607 O O . LYS A 1 84 ? 28.627 -3.739 -7.465 1.000 14.394 203 LYS A O 1
ATOM 613 N N . LYS A 1 85 ? 30.751 -4.054 -8.152 1.000 14.926 204 LYS A N 1
ATOM 614 C CA . LYS A 1 85 ? 31.305 -3.878 -6.820 1.000 16.552 204 LYS A CA 1
ATOM 615 C C . LYS A 1 85 ? 32.335 -2.753 -6.800 1.000 16.334 204 LYS A C 1
ATOM 616 O O . LYS A 1 85 ? 33.135 -2.629 -7.720 1.000 17.247 204 LYS A O 1
ATOM 622 N N . ASN A 1 86 ? 32.280 -1.945 -5.732 1.000 15.438 205 ASN A N 1
ATOM 623 C CA . ASN A 1 86 ? 33.327 -0.995 -5.378 1.000 15.949 205 ASN A CA 1
ATOM 624 C C . ASN A 1 86 ? 33.522 0.024 -6.499 1.000 16.339 205 ASN A C 1
ATOM 625 O O . ASN A 1 86 ? 34.589 0.109 -7.112 1.000 18.183 205 ASN A O 1
ATOM 630 N N . LEU A 1 87 ? 32.472 0.819 -6.733 1.000 15.210 206 LEU A N 1
ATOM 631 C CA . LEU A 1 87 ? 32.456 1.837 -7.768 1.000 15.032 206 LEU A CA 1
ATOM 632 C C . LEU A 1 87 ? 32.510 3.229 -7.151 1.000 14.543 206 LEU A C 1
ATOM 633 O O . LEU A 1 87 ? 31.949 3.472 -6.082 1.000 14.129 206 LEU A O 1
ATOM 638 N N . THR A 1 88 ? 33.144 4.151 -7.881 1.000 14.615 207 THR A N 1
ATOM 639 C CA . THR A 1 88 ? 32.997 5.574 -7.643 1.000 14.775 207 THR A CA 1
ATOM 640 C C . THR A 1 88 ? 31.598 5.997 -8.082 1.000 14.441 207 THR A C 1
ATOM 641 O O . THR A 1 88 ? 30.923 5.246 -8.787 1.000 14.443 207 THR A O 1
ATOM 645 N N . ALA A 1 89 ? 31.177 7.201 -7.679 1.000 14.211 208 ALA A N 1
ATOM 646 C CA . ALA A 1 89 ? 29.898 7.750 -8.104 1.000 14.940 208 ALA A CA 1
ATOM 647 C C . ALA A 1 89 ? 29.862 7.881 -9.623 1.000 15.693 208 ALA A C 1
ATOM 648 O O . ALA A 1 89 ? 28.824 7.641 -10.233 1.000 14.725 208 ALA A O 1
ATOM 650 N N . SER A 1 90 ? 31.001 8.248 -10.228 1.000 16.476 209 SER A N 1
ATOM 651 C CA A SER A 1 90 ? 31.098 8.392 -11.670 0.500 16.608 209 SER A CA 1
ATOM 652 C CA B SER A 1 90 ? 31.080 8.397 -11.672 0.500 17.092 209 SER A CA 1
ATOM 653 C C . SER A 1 90 ? 30.885 7.041 -12.348 1.000 16.362 209 SER A C 1
ATOM 654 O O . SER A 1 90 ? 30.197 6.953 -13.362 1.000 15.632 209 SER A O 1
ATOM 659 N N . ASP A 1 91 ? 31.493 5.987 -11.786 1.000 16.335 210 ASP A N 1
ATOM 660 C CA . ASP A 1 91 ? 31.357 4.650 -12.343 1.000 17.010 210 ASP A CA 1
ATOM 661 C C . ASP A 1 91 ? 29.924 4.141 -12.152 1.000 15.520 210 ASP A C 1
ATOM 662 O O . ASP A 1 91 ? 29.390 3.476 -13.037 1.000 14.101 210 ASP A O 1
ATOM 667 N N . MET A 1 92 ? 29.294 4.473 -11.020 1.000 14.483 211 MET A N 1
ATOM 668 C CA . MET A 1 92 ? 27.909 4.078 -10.794 1.000 14.525 211 MET A CA 1
ATOM 669 C C . MET A 1 92 ? 27.014 4.760 -11.825 1.000 14.773 211 MET A C 1
ATOM 670 O O . MET A 1 92 ? 26.088 4.152 -12.356 1.000 13.935 211 MET A O 1
ATOM 675 N N . THR A 1 93 ? 27.305 6.032 -12.109 1.000 14.886 212 THR A N 1
ATOM 676 C CA . THR A 1 93 ? 26.554 6.801 -13.084 1.000 15.526 212 THR A CA 1
ATOM 677 C C . THR A 1 93 ? 26.661 6.144 -14.459 1.000 15.441 212 THR A C 1
ATOM 678 O O . THR A 1 93 ? 25.653 5.979 -15.152 1.000 15.719 212 THR A O 1
ATOM 682 N N . THR A 1 94 ? 27.886 5.763 -14.843 1.000 15.322 213 THR A N 1
ATOM 683 C CA . THR A 1 94 ? 28.125 5.130 -16.131 1.000 15.866 213 THR A CA 1
ATOM 684 C C . THR A 1 94 ? 27.357 3.810 -16.215 1.000 15.106 213 THR A C 1
ATOM 685 O O . THR A 1 94 ? 26.779 3.491 -17.253 1.000 14.802 213 THR A O 1
ATOM 689 N N . GLU A 1 95 ? 27.355 3.041 -15.118 1.000 14.772 214 GLU A N 1
ATOM 690 C CA A GLU A 1 95 ? 26.707 1.738 -15.092 0.500 14.556 214 GLU A CA 1
ATOM 691 C CA B GLU A 1 95 ? 26.707 1.739 -15.097 0.500 14.893 214 GLU A CA 1
ATOM 692 C C . GLU A 1 95 ? 25.191 1.908 -15.182 1.000 14.218 214 GLU A C 1
ATOM 693 O O . GLU A 1 95 ? 24.519 1.126 -15.846 1.000 13.517 214 GLU A O 1
ATOM 704 N N . LEU A 1 96 ? 24.649 2.932 -14.508 1.000 13.468 215 LEU A N 1
ATOM 705 C CA . LEU A 1 96 ? 23.207 3.132 -14.506 1.000 14.186 215 LEU A CA 1
ATOM 706 C C . LEU A 1 96 ? 22.739 3.559 -15.895 1.000 14.028 215 LEU A C 1
ATOM 707 O O . LEU A 1 96 ? 21.691 3.121 -16.364 1.000 12.917 215 LEU A O 1
ATOM 712 N N . GLU A 1 97 ? 23.522 4.407 -16.568 1.000 14.337 216 GLU A N 1
ATOM 713 C CA A GLU A 1 97 ? 23.184 4.844 -17.913 0.500 14.706 216 GLU A CA 1
ATOM 714 C CA B GLU A 1 97 ? 23.184 4.842 -17.913 0.500 14.702 216 GLU A CA 1
ATOM 715 C C . GLU A 1 97 ? 23.168 3.636 -18.848 1.000 14.023 216 GLU A C 1
ATOM 716 O O . GLU A 1 97 ? 22.267 3.495 -19.669 1.000 13.192 216 GLU A O 1
ATOM 727 N N . ALA A 1 98 ? 24.163 2.754 -18.704 1.000 12.944 217 ALA A N 1
ATOM 728 C CA . ALA A 1 98 ? 24.248 1.549 -19.513 1.000 12.517 217 ALA A CA 1
ATOM 729 C C . ALA A 1 98 ? 23.062 0.630 -19.218 1.000 11.867 217 ALA A C 1
ATOM 730 O O . ALA A 1 98 ? 22.471 0.058 -20.127 1.000 11.602 217 ALA A O 1
ATOM 732 N N . PHE A 1 99 ? 22.723 0.482 -17.935 1.000 10.956 218 PHE A N 1
ATOM 733 C CA . PHE A 1 99 ? 21.617 -0.372 -17.534 1.000 10.801 218 PHE A CA 1
ATOM 734 C C . PHE A 1 99 ? 20.301 0.122 -18.136 1.000 10.851 218 PHE A C 1
ATOM 735 O O . PHE A 1 99 ? 19.495 -0.671 -18.619 1.000 10.474 218 PHE A O 1
ATOM 743 N N . ALA A 1 100 ? 20.102 1.445 -18.142 1.000 11.440 219 ALA A N 1
ATOM 744 C CA . ALA A 1 100 ? 18.880 2.037 -18.672 1.000 12.265 219 ALA A CA 1
ATOM 745 C C . ALA A 1 100 ? 18.706 1.710 -20.156 1.000 13.148 219 ALA A C 1
ATOM 746 O O . ALA A 1 100 ? 17.582 1.635 -20.645 1.000 13.772 219 ALA A O 1
ATOM 748 N N . HIS A 1 101 ? 19.826 1.518 -20.859 1.000 13.791 220 HIS A N 1
ATOM 749 C CA . HIS A 1 101 ? 19.829 1.308 -22.298 1.000 15.048 220 HIS A CA 1
ATOM 750 C C . HIS A 1 101 ? 19.841 -0.175 -22.669 1.000 13.302 220 HIS A C 1
ATOM 751 O O . HIS A 1 101 ? 19.885 -0.505 -23.852 1.000 13.068 220 HIS A O 1
ATOM 758 N N . ARG A 1 102 ? 19.771 -1.076 -21.684 1.000 11.518 221 ARG A N 1
ATOM 759 C CA . ARG A 1 102 ? 19.809 -2.500 -21.971 1.000 11.035 221 ARG A CA 1
ATOM 760 C C . ARG A 1 102 ? 18.613 -2.883 -22.836 1.000 10.901 221 ARG A C 1
ATOM 761 O O . ARG A 1 102 ? 17.479 -2.530 -22.535 1.000 10.713 221 ARG A O 1
ATOM 769 N N . PRO A 1 103 ? 18.811 -3.601 -23.960 1.000 10.152 222 PRO A N 1
ATOM 770 C CA . PRO A 1 103 ? 17.692 -4.008 -24.811 1.000 10.337 222 PRO A CA 1
ATOM 771 C C . PRO A 1 103 ? 16.646 -4.880 -24.124 1.000 10.131 222 PRO A C 1
ATOM 772 O O . PRO A 1 103 ? 15.476 -4.863 -24.508 1.000 10.704 222 PRO A O 1
ATOM 776 N N . GLU A 1 104 ? 17.070 -5.627 -23.099 1.000 9.789 223 GLU A N 1
ATOM 777 C CA . GLU A 1 104 ? 16.184 -6.547 -22.404 1.000 9.857 223 GLU A CA 1
ATOM 778 C C . GLU A 1 104 ? 14.976 -5.823 -21.809 1.000 9.243 223 GLU A C 1
ATOM 779 O O . GLU A 1 104 ? 13.916 -6.430 -21.691 1.000 8.977 223 GLU A O 1
ATOM 785 N N . HIS A 1 105 ? 15.117 -4.546 -21.443 1.000 9.486 224 HIS A N 1
ATOM 786 C CA . HIS A 1 105 ? 14.000 -3.848 -20.816 1.000 9.080 224 HIS A CA 1
ATOM 787 C C . HIS A 1 105 ? 12.784 -3.788 -21.744 1.000 9.899 224 HIS A C 1
ATOM 788 O O . HIS A 1 105 ? 11.654 -3.761 -21.267 1.000 9.719 224 HIS A O 1
ATOM 795 N N . LYS A 1 106 ? 13.003 -3.782 -23.063 1.000 10.990 225 LYS A N 1
ATOM 796 C CA . LYS A 1 106 ? 11.898 -3.690 -24.004 1.000 12.206 225 LYS A CA 1
ATOM 797 C C . LYS A 1 106 ? 10.989 -4.915 -23.889 1.000 11.931 225 LYS A C 1
ATOM 798 O O . LYS A 1 106 ? 9.784 -4.802 -24.104 1.000 13.318 225 LYS A O 1
ATOM 804 N N . THR A 1 107 ? 11.563 -6.074 -23.544 1.000 10.601 226 THR A N 1
ATOM 805 C CA . THR A 1 107 ? 10.825 -7.321 -23.410 1.000 10.287 226 THR A CA 1
ATOM 806 C C . THR A 1 107 ? 10.778 -7.752 -21.944 1.000 9.147 226 THR A C 1
ATOM 807 O O . THR A 1 107 ? 10.709 -8.937 -21.632 1.000 9.276 226 THR A O 1
ATOM 811 N N . SER A 1 108 ? 10.783 -6.757 -21.045 1.000 8.356 227 SER A N 1
ATOM 812 C CA . SER A 1 108 ? 10.630 -6.975 -19.617 1.000 7.943 227 SER A CA 1
ATOM 813 C C . SER A 1 108 ? 9.409 -6.217 -19.112 1.000 7.401 227 SER A C 1
ATOM 814 O O . SER A 1 108 ? 8.949 -5.274 -19.750 1.000 7.596 227 SER A O 1
ATOM 817 N N . ASP A 1 109 ? 8.926 -6.617 -17.933 1.000 7.108 228 ASP A N 1
ATOM 818 C CA . ASP A 1 109 ? 7.733 -6.034 -17.345 1.000 6.934 228 ASP A CA 1
ATOM 819 C C . ASP A 1 109 ? 8.051 -5.197 -16.101 1.000 6.585 228 ASP A C 1
ATOM 820 O O . ASP A 1 109 ? 7.134 -4.624 -15.521 1.000 6.728 228 ASP A O 1
ATOM 825 N N . SER A 1 110 ? 9.327 -5.092 -15.704 1.000 6.334 229 SER A N 1
ATOM 826 C CA . SER A 1 110 ? 9.686 -4.570 -14.388 1.000 6.217 229 SER A CA 1
ATOM 827 C C . SER A 1 110 ? 11.204 -4.545 -14.250 1.000 6.096 229 SER A C 1
ATOM 828 O O . SER A 1 110 ? 11.897 -5.221 -15.003 1.000 6.540 229 SER A O 1
ATOM 831 N N . THR A 1 111 ? 11.721 -3.846 -13.229 1.000 5.815 230 THR A N 1
ATOM 832 C CA . THR A 1 111 ? 13.120 -4.000 -12.855 1.000 5.875 230 THR A CA 1
ATOM 833 C C . THR A 1 111 ? 13.297 -3.755 -11.361 1.000 5.859 230 THR A C 1
ATOM 834 O O . THR A 1 111 ? 12.451 -3.115 -10.726 1.000 5.712 230 THR A O 1
ATOM 838 N N . PHE A 1 112 ? 14.432 -4.248 -10.850 1.000 5.656 231 PHE A N 1
ATOM 839 C CA . PHE A 1 112 ? 14.938 -3.937 -9.524 1.000 5.824 231 PHE A CA 1
ATOM 840 C C . PHE A 1 112 ? 16.343 -3.377 -9.627 1.000 6.265 231 PHE A C 1
ATOM 841 O O . PHE A 1 112 ? 17.161 -3.910 -10.370 1.000 6.348 231 PHE A O 1
ATOM 849 N N . LEU A 1 113 ? 16.596 -2.311 -8.863 1.000 6.560 232 LEU A N 1
ATOM 850 C CA A LEU A 1 113 ? 17.941 -1.823 -8.647 0.500 6.914 232 LEU A CA 1
ATOM 851 C CA B LEU A 1 113 ? 17.922 -1.758 -8.643 0.500 7.002 232 LEU A CA 1
ATOM 852 C C . LEU A 1 113 ? 18.200 -1.829 -7.148 1.000 6.932 232 LEU A C 1
ATOM 853 O O . LEU A 1 113 ? 17.375 -1.365 -6.365 1.000 7.763 232 LEU A O 1
ATOM 862 N N . VAL A 1 114 ? 19.346 -2.383 -6.765 1.000 6.625 233 VAL A N 1
ATOM 863 C CA . VAL A 1 114 ? 19.711 -2.517 -5.368 1.000 6.757 233 VAL A CA 1
ATOM 864 C C . VAL A 1 114 ? 21.060 -1.843 -5.171 1.000 7.081 233 VAL A C 1
ATOM 865 O O . VAL A 1 114 ? 22.030 -2.201 -5.836 1.000 7.563 233 VAL A O 1
ATOM 869 N N . PHE A 1 115 ? 21.095 -0.860 -4.268 1.000 6.794 234 PHE A N 1
ATOM 870 C CA . PHE A 1 115 ? 22.337 -0.214 -3.879 1.000 7.644 234 PHE A CA 1
ATOM 871 C C . PHE A 1 115 ? 22.656 -0.588 -2.444 1.000 7.707 234 PHE A C 1
ATOM 872 O O . PHE A 1 115 ? 21.794 -0.506 -1.578 1.000 7.754 234 PHE A O 1
ATOM 880 N N . MET A 1 116 ? 23.904 -0.989 -2.194 1.000 7.833 235 MET A N 1
ATOM 881 C CA . MET A 1 116 ? 24.350 -1.283 -0.846 1.000 8.618 235 MET A CA 1
ATOM 882 C C . MET A 1 116 ? 25.700 -0.610 -0.641 1.000 8.413 235 MET A C 1
ATOM 883 O O . MET A 1 116 ? 26.672 -0.949 -1.312 1.000 8.431 235 MET A O 1
ATOM 888 N N . SER A 1 117 ? 25.730 0.390 0.246 1.000 8.350 236 SER A N 1
ATOM 889 C CA . SER A 1 117 ? 26.920 1.201 0.431 1.000 8.590 236 SER A CA 1
ATOM 890 C C . SER A 1 117 ? 26.812 1.935 1.762 1.000 9.214 236 SER A C 1
ATOM 891 O O . SER A 1 117 ? 25.874 1.735 2.523 1.000 9.644 236 SER A O 1
ATOM 894 N N . HIS A 1 118 ? 27.802 2.777 2.046 1.000 9.890 237 HIS A N 1
ATOM 895 C CA . HIS A 1 118 ? 27.597 3.862 2.986 1.000 10.410 237 HIS A CA 1
ATOM 896 C C . HIS A 1 118 ? 26.821 4.972 2.280 1.000 10.492 237 HIS A C 1
ATOM 897 O O . HIS A 1 118 ? 26.761 5.030 1.054 1.000 9.832 237 HIS A O 1
ATOM 904 N N . GLY A 1 119 ? 26.249 5.878 3.071 1.000 11.446 238 GLY A N 1
ATOM 905 C CA . GLY A 1 119 ? 25.524 7.003 2.515 1.000 12.600 238 GLY A CA 1
ATOM 906 C C . GLY A 1 119 ? 25.743 8.274 3.323 1.000 13.897 238 GLY A C 1
ATOM 907 O O . GLY A 1 119 ? 26.381 8.230 4.369 1.000 13.838 238 GLY A O 1
ATOM 908 N N . ILE A 1 120 ? 25.229 9.372 2.760 1.000 16.796 239 ILE A N 1
ATOM 909 C CA . ILE A 1 120 ? 24.983 10.628 3.449 1.000 20.101 239 ILE A CA 1
ATOM 910 C C . ILE A 1 120 ? 23.517 10.955 3.191 1.000 22.507 239 ILE A C 1
ATOM 911 O O . ILE A 1 120 ? 22.863 10.255 2.422 1.000 22.120 239 ILE A O 1
ATOM 916 N N A ARG A 1 121 ? 23.011 11.998 3.858 0.500 25.790 240 ARG A N 1
ATOM 917 N N B ARG A 1 121 ? 22.998 12.025 3.804 0.500 25.212 240 ARG A N 1
ATOM 918 C CA A ARG A 1 121 ? 21.591 12.306 3.831 0.500 28.428 240 ARG A CA 1
ATOM 919 C CA B ARG A 1 121 ? 21.571 12.299 3.734 0.500 27.314 240 ARG A CA 1
ATOM 920 C C A ARG A 1 121 ? 21.118 12.380 2.382 0.500 29.144 240 ARG A C 1
ATOM 921 C C B ARG A 1 121 ? 21.119 12.382 2.274 0.500 27.822 240 ARG A C 1
ATOM 922 O O A ARG A 1 121 ? 20.146 11.728 2.006 0.500 30.534 240 ARG A O 1
ATOM 923 O O B ARG A 1 121 ? 20.089 11.821 1.907 0.500 29.142 240 ARG A O 1
ATOM 938 N N A GLU A 1 122 ? 21.841 13.133 1.551 0.500 28.962 241 GLU A N 1
ATOM 939 N N B GLU A 1 122 ? 21.914 13.042 1.426 0.500 27.560 241 GLU A N 1
ATOM 940 C CA A GLU A 1 122 ? 21.440 13.265 0.164 0.500 29.620 241 GLU A CA 1
ATOM 941 C CA B GLU A 1 122 ? 21.478 13.335 0.070 0.500 27.854 241 GLU A CA 1
ATOM 942 C C A GLU A 1 122 ? 22.443 12.549 -0.738 0.500 26.972 241 GLU A C 1
ATOM 943 C C B GLU A 1 122 ? 21.757 12.173 -0.886 0.500 25.611 241 GLU A C 1
ATOM 944 O O A GLU A 1 122 ? 23.112 13.194 -1.543 0.500 26.140 241 GLU A O 1
ATOM 945 O O B GLU A 1 122 ? 21.084 12.039 -1.911 0.500 23.670 241 GLU A O 1
ATOM 956 N N A GLY A 1 123 ? 22.521 11.213 -0.616 0.500 23.877 242 GLY A N 1
ATOM 957 N N B GLY A 1 123 ? 22.760 11.337 -0.585 0.500 23.189 242 GLY A N 1
ATOM 958 C CA A GLY A 1 123 ? 23.237 10.426 -1.604 0.500 20.710 242 GLY A CA 1
ATOM 959 C CA B GLY A 1 123 ? 23.214 10.404 -1.600 0.500 20.440 242 GLY A CA 1
ATOM 960 C C A GLY A 1 123 ? 23.786 9.093 -1.095 0.500 18.310 242 GLY A C 1
ATOM 961 C C B GLY A 1 123 ? 23.996 9.204 -1.075 0.500 18.324 242 GLY A C 1
ATOM 962 O O A GLY A 1 123 ? 23.629 8.717 0.067 0.500 18.763 242 GLY A O 1
ATOM 963 O O B GLY A 1 123 ? 24.272 9.073 0.117 0.500 19.577 242 GLY A O 1
ATOM 964 N N . ILE A 1 124 ? 24.391 8.367 -2.038 1.000 16.143 243 ILE A N 1
ATOM 965 C CA . ILE A 1 124 ? 25.046 7.097 -1.799 1.000 14.198 243 ILE A CA 1
ATOM 966 C C . ILE A 1 124 ? 26.543 7.313 -1.992 1.000 12.990 243 ILE A C 1
ATOM 967 O O . ILE A 1 124 ? 26.945 7.977 -2.942 1.000 12.169 243 ILE A O 1
ATOM 972 N N . CYS A 1 125 ? 27.356 6.743 -1.098 1.000 11.776 244 CYS A N 1
ATOM 973 C CA . CYS A 1 125 ? 28.798 6.932 -1.170 1.000 12.235 244 CYS A CA 1
ATOM 974 C C . CYS A 1 125 ? 29.423 6.027 -2.225 1.000 11.806 244 CYS A C 1
ATOM 975 O O . CYS A 1 125 ? 29.165 4.828 -2.247 1.000 11.186 244 CYS A O 1
ATOM 978 N N . GLY A 1 126 ? 30.255 6.623 -3.085 1.000 12.256 245 GLY A N 1
ATOM 979 C CA . GLY A 1 126 ? 31.184 5.873 -3.911 1.000 12.768 245 GLY A CA 1
ATOM 980 C C . GLY A 1 126 ? 32.427 5.479 -3.116 1.000 13.075 245 GLY A C 1
ATOM 981 O O . GLY A 1 126 ? 32.630 5.937 -1.989 1.000 12.954 245 GLY A O 1
ATOM 982 N N . LYS A 1 127 ? 33.266 4.640 -3.724 1.000 13.743 246 LYS A N 1
ATOM 983 C CA . LYS A 1 127 ? 34.365 4.015 -3.010 1.000 15.783 246 LYS A CA 1
ATOM 984 C C . LYS A 1 127 ? 35.378 5.052 -2.518 1.000 15.265 246 LYS A C 1
ATOM 985 O O . LYS A 1 127 ? 36.061 4.784 -1.536 1.000 14.075 246 LYS A O 1
ATOM 991 N N . LYS A 1 128 ? 35.449 6.229 -3.155 1.000 15.020 247 LYS A N 1
ATOM 992 C CA . LYS A 1 128 ? 36.462 7.222 -2.819 1.000 16.373 247 LYS A CA 1
ATOM 993 C C . LYS A 1 128 ? 35.948 8.309 -1.873 1.000 16.398 247 LYS A C 1
ATOM 994 O O . LYS A 1 128 ? 36.671 9.269 -1.602 1.000 16.173 247 LYS A O 1
ATOM 1000 N N . HIS A 1 129 ? 34.728 8.171 -1.339 1.000 15.879 248 HIS A N 1
ATOM 1001 C CA . HIS A 1 129 ? 34.106 9.266 -0.611 1.000 15.612 248 HIS A CA 1
ATOM 1002 C C . HIS A 1 129 ? 34.913 9.631 0.635 1.000 16.081 248 HIS A C 1
ATOM 1003 O O . HIS A 1 129 ? 35.328 8.756 1.388 1.000 15.208 248 HIS A O 1
ATOM 1010 N N . SER A 1 130 ? 35.087 10.942 0.839 1.000 17.768 249 SER A N 1
ATOM 1011 C CA . SER A 1 130 ? 35.715 11.486 2.033 1.000 20.320 249 SER A CA 1
ATOM 1012 C C . SER A 1 130 ? 35.101 12.846 2.345 1.000 23.454 249 SER A C 1
ATOM 1013 O O . SER A 1 130 ? 34.475 13.459 1.484 1.000 23.456 249 SER A O 1
ATOM 1016 N N . GLU A 1 131 ? 35.316 13.314 3.581 1.000 28.330 250 GLU A N 1
ATOM 1017 C CA . GLU A 1 131 ? 34.886 14.643 3.985 1.000 32.283 250 GLU A CA 1
ATOM 1018 C C . GLU A 1 131 ? 35.507 15.671 3.043 1.000 33.480 250 GLU A C 1
ATOM 1019 O O . GLU A 1 131 ? 34.819 16.550 2.531 1.000 35.110 250 GLU A O 1
ATOM 1025 N N . GLN A 1 132 ? 36.813 15.516 2.799 1.000 32.754 251 GLN A N 1
ATOM 1026 C CA . GLN A 1 132 ? 37.591 16.506 2.076 1.000 33.778 251 GLN A CA 1
ATOM 1027 C C . GLN A 1 132 ? 37.278 16.439 0.583 1.000 31.006 251 GLN A C 1
ATOM 1028 O O . GLN A 1 132 ? 37.190 17.480 -0.062 1.000 32.849 251 GLN A O 1
ATOM 1034 N N . VAL A 1 133 ? 37.091 15.225 0.044 1.000 27.809 252 VAL A N 1
ATOM 1035 C CA . VAL A 1 133 ? 36.800 15.051 -1.371 1.000 25.627 252 VAL A CA 1
ATOM 1036 C C . VAL A 1 133 ? 35.579 14.140 -1.515 1.000 23.901 252 VAL A C 1
ATOM 1037 O O . VAL A 1 133 ? 35.693 12.917 -1.445 1.000 22.547 252 VAL A O 1
ATOM 1041 N N . PRO A 1 134 ? 34.368 14.712 -1.703 1.000 22.239 253 PRO A N 1
ATOM 1042 C CA . PRO A 1 134 ? 33.148 13.911 -1.822 1.000 21.105 253 PRO A CA 1
ATOM 1043 C C . PRO A 1 134 ? 33.142 12.991 -3.039 1.000 19.149 253 PRO A C 1
ATOM 1044 O O . PRO A 1 134 ? 33.664 13.335 -4.093 1.000 20.307 253 PRO A O 1
ATOM 1048 N N . ASP A 1 135 ? 32.538 11.811 -2.866 1.000 17.064 254 ASP A N 1
ATOM 1049 C CA . ASP A 1 135 ? 32.265 10.878 -3.947 1.000 15.956 254 ASP A CA 1
ATOM 1050 C C . ASP A 1 135 ? 30.843 10.353 -3.744 1.000 15.104 254 ASP A C 1
ATOM 1051 O O . ASP A 1 135 ? 30.663 9.328 -3.097 1.000 15.050 254 ASP A O 1
ATOM 1056 N N . ILE A 1 136 ? 29.851 11.094 -4.256 1.000 14.781 255 ILE A N 1
ATOM 1057 C CA . ILE A 1 136 ? 28.453 10.873 -3.906 1.000 14.502 255 ILE A CA 1
ATOM 1058 C C . ILE A 1 136 ? 27.607 10.746 -5.171 1.000 14.009 255 ILE A C 1
ATOM 1059 O O . ILE A 1 136 ? 27.687 11.575 -6.076 1.000 14.494 255 ILE A O 1
ATOM 1064 N N . LEU A 1 137 ? 26.776 9.693 -5.199 1.000 13.268 256 LEU A N 1
ATOM 1065 C CA . LEU A 1 137 ? 25.716 9.548 -6.182 1.000 12.795 256 LEU A CA 1
ATOM 1066 C C . LEU A 1 137 ? 24.427 10.072 -5.566 1.000 13.179 256 LEU A C 1
ATOM 1067 O O . LEU A 1 137 ? 23.948 9.516 -4.583 1.000 13.041 256 LEU A O 1
ATOM 1072 N N . GLN A 1 138 ? 23.895 11.160 -6.132 1.000 13.889 257 GLN A N 1
ATOM 1073 C CA . GLN A 1 138 ? 22.646 11.737 -5.664 1.000 14.665 257 GLN A CA 1
ATOM 1074 C C . GLN A 1 138 ? 21.493 10.789 -5.983 1.000 13.353 257 GLN A C 1
ATOM 1075 O O . GLN A 1 138 ? 21.434 10.212 -7.064 1.000 11.774 257 GLN A O 1
ATOM 1081 N N . LEU A 1 139 ? 20.547 10.668 -5.048 1.000 13.469 258 LEU A N 1
ATOM 1082 C CA . LEU A 1 139 ? 19.356 9.872 -5.296 1.000 13.973 258 LEU A CA 1
ATOM 1083 C C . LEU A 1 139 ? 18.606 10.378 -6.529 1.000 12.627 258 LEU A C 1
ATOM 1084 O O . LEU A 1 139 ? 18.097 9.585 -7.313 1.000 11.681 258 LEU A O 1
ATOM 1089 N N . ASN A 1 140 ? 18.557 11.699 -6.730 1.000 11.593 259 ASN A N 1
ATOM 1090 C CA . ASN A 1 140 ? 17.880 12.244 -7.894 1.000 11.523 259 ASN A CA 1
ATOM 1091 C C . ASN A 1 140 ? 18.437 11.643 -9.177 1.000 10.715 259 ASN A C 1
ATOM 1092 O O . ASN A 1 140 ? 17.702 11.441 -10.137 1.000 10.493 259 ASN A O 1
ATOM 1097 N N . ALA A 1 141 ? 19.752 11.405 -9.211 1.000 10.171 260 ALA A N 1
ATOM 1098 C CA . ALA A 1 141 ? 20.392 10.926 -10.421 1.000 10.190 260 ALA A CA 1
ATOM 1099 C C . ALA A 1 141 ? 19.871 9.544 -10.807 1.000 9.676 260 ALA A C 1
ATOM 1100 O O . ALA A 1 141 ? 19.735 9.245 -11.985 1.000 9.427 260 ALA A O 1
ATOM 1102 N N . ILE A 1 142 ? 19.624 8.685 -9.811 1.000 9.746 261 ILE A N 1
ATOM 1103 C CA . ILE A 1 142 ? 19.104 7.348 -10.066 1.000 9.705 261 ILE A CA 1
ATOM 1104 C C . ILE A 1 142 ? 17.760 7.456 -10.786 1.000 9.241 261 ILE A C 1
ATOM 1105 O O . ILE A 1 142 ? 17.530 6.810 -11.806 1.000 9.029 261 ILE A O 1
ATOM 1110 N N . PHE A 1 143 ? 16.857 8.266 -10.226 1.000 9.254 262 PHE A N 1
ATOM 1111 C CA . PHE A 1 143 ? 15.528 8.415 -10.788 1.000 9.769 262 PHE A CA 1
ATOM 1112 C C . PHE A 1 143 ? 15.617 9.035 -12.180 1.000 9.633 262 PHE A C 1
ATOM 1113 O O . PHE A 1 143 ? 14.925 8.596 -13.094 1.000 9.584 262 PHE A O 1
ATOM 1121 N N . ASN A 1 144 ? 16.499 10.026 -12.357 1.000 9.507 263 ASN A N 1
ATOM 1122 C CA . ASN A 1 144 ? 16.628 10.701 -13.638 1.000 9.998 263 ASN A CA 1
ATOM 1123 C C . ASN A 1 144 ? 17.082 9.711 -14.709 1.000 9.768 263 ASN A C 1
ATOM 1124 O O . ASN A 1 144 ? 16.564 9.708 -15.823 1.000 10.474 263 ASN A O 1
ATOM 1129 N N . MET A 1 145 ? 18.050 8.853 -14.372 1.000 9.554 264 MET A N 1
ATOM 1130 C CA . MET A 1 145 ? 18.630 7.965 -15.364 1.000 10.135 264 MET A CA 1
ATOM 1131 C C . MET A 1 145 ? 17.651 6.862 -15.761 1.000 9.392 264 MET A C 1
ATOM 1132 O O . MET A 1 145 ? 17.790 6.298 -16.838 1.000 9.181 264 MET A O 1
ATOM 1137 N N . LEU A 1 146 ? 16.641 6.581 -14.921 1.000 9.156 265 LEU A N 1
ATOM 1138 C CA A LEU A 1 146 ? 15.701 5.501 -15.181 0.500 9.147 265 LEU A CA 1
ATOM 1139 C CA B LEU A 1 146 ? 15.703 5.501 -15.190 0.500 9.140 265 LEU A CA 1
ATOM 1140 C C . LEU A 1 146 ? 14.320 6.051 -15.530 1.000 8.875 265 LEU A C 1
ATOM 1141 O O . LEU A 1 146 ? 13.358 5.296 -15.593 1.000 8.380 265 LEU A O 1
ATOM 1150 N N . ASN A 1 147 ? 14.215 7.361 -15.771 1.000 9.350 266 ASN A N 1
ATOM 1151 C CA . ASN A 1 147 ? 12.910 7.972 -15.992 1.000 10.038 266 ASN A CA 1
ATOM 1152 C C . ASN A 1 147 ? 12.442 7.770 -17.436 1.000 9.846 266 ASN A C 1
ATOM 1153 O O . ASN A 1 147 ? 13.049 7.036 -18.205 1.000 8.835 266 ASN A O 1
ATOM 1158 N N . THR A 1 148 ? 11.309 8.382 -17.797 1.000 10.081 267 THR A N 1
ATOM 1159 C CA . THR A 1 148 ? 10.646 8.044 -19.048 1.000 11.251 267 THR A CA 1
ATOM 1160 C C . THR A 1 148 ? 11.435 8.542 -20.254 1.000 12.502 267 THR A C 1
ATOM 1161 O O . THR A 1 148 ? 11.390 7.919 -21.321 1.000 13.699 267 THR A O 1
ATOM 1165 N N . LYS A 1 149 ? 12.152 9.650 -20.078 1.000 13.638 268 LYS A N 1
ATOM 1166 C CA . LYS A 1 149 ? 12.959 10.190 -21.161 1.000 15.911 268 LYS A CA 1
ATOM 1167 C C . LYS A 1 149 ? 14.207 9.333 -21.367 1.000 15.459 268 LYS A C 1
ATOM 1168 O O . LYS A 1 149 ? 14.511 8.939 -22.490 1.000 15.204 268 LYS A O 1
ATOM 1174 N N . ASN A 1 150 ? 14.922 9.043 -20.273 1.000 14.676 269 ASN A N 1
ATOM 1175 C CA . ASN A 1 150 ? 16.225 8.404 -20.354 1.000 14.580 269 ASN A CA 1
ATOM 1176 C C . ASN A 1 150 ? 16.098 6.886 -20.445 1.000 13.888 269 ASN A C 1
ATOM 1177 O O . ASN A 1 150 ? 17.023 6.206 -20.888 1.000 14.629 269 ASN A O 1
ATOM 1182 N N . CYS A 1 151 ? 14.948 6.352 -20.029 1.000 12.217 270 CYS A N 1
ATOM 1183 C CA . CYS A 1 151 ? 14.709 4.921 -20.064 1.000 11.639 270 CYS A CA 1
ATOM 1184 C C . CYS A 1 151 ? 13.290 4.682 -20.569 1.000 11.095 270 CYS A C 1
ATOM 1185 O O . CYS A 1 151 ? 12.418 4.178 -19.859 1.000 10.373 270 CYS A O 1
ATOM 1188 N N . PRO A 1 152 ? 13.008 5.009 -21.845 1.000 11.053 271 PRO A N 1
ATOM 1189 C CA . PRO A 1 152 ? 11.669 4.800 -22.386 1.000 11.165 271 PRO A CA 1
ATOM 1190 C C . PRO A 1 152 ? 11.226 3.341 -22.359 1.000 10.611 271 PRO A C 1
ATOM 1191 O O . PRO A 1 152 ? 10.033 3.076 -22.340 1.000 10.442 271 PRO A O 1
ATOM 1195 N N . SER A 1 153 ? 12.176 2.397 -22.358 1.000 10.419 272 SER A N 1
ATOM 1196 C CA . SER A 1 153 ? 11.852 0.977 -22.347 1.000 11.200 272 SER A CA 1
ATOM 1197 C C . SER A 1 153 ? 11.135 0.553 -21.067 1.000 9.797 272 SER A C 1
ATOM 1198 O O . SER A 1 153 ? 10.479 -0.490 -21.064 1.000 10.633 272 SER A O 1
ATOM 1201 N N . LEU A 1 154 ? 11.288 1.322 -19.978 1.000 9.213 273 LEU A N 1
ATOM 1202 C CA . LEU A 1 154 ? 10.626 0.971 -18.728 1.000 8.847 273 LEU A CA 1
ATOM 1203 C C . LEU A 1 154 ? 9.474 1.928 -18.435 1.000 8.626 273 LEU A C 1
ATOM 1204 O O . LEU A 1 154 ? 8.982 1.968 -17.307 1.000 8.155 273 LEU A O 1
ATOM 1209 N N . LYS A 1 155 ? 9.010 2.656 -19.455 1.000 9.041 274 LYS A N 1
ATOM 1210 C CA . LYS A 1 155 ? 7.812 3.463 -19.293 1.000 9.135 274 LYS A CA 1
ATOM 1211 C C . LYS A 1 155 ? 6.641 2.554 -18.923 1.000 8.647 274 LYS A C 1
ATOM 1212 O O . LYS A 1 155 ? 6.447 1.503 -19.521 1.000 8.417 274 LYS A O 1
ATOM 1218 N N . ASP A 1 156 ? 5.882 2.963 -17.902 1.000 8.238 275 ASP A N 1
ATOM 1219 C CA . ASP A 1 156 ? 4.680 2.278 -17.445 1.000 8.165 275 ASP A CA 1
ATOM 1220 C C . ASP A 1 156 ? 4.983 0.936 -16.787 1.000 7.548 275 ASP A C 1
ATOM 1221 O O . ASP A 1 156 ? 4.072 0.137 -16.597 1.000 7.760 275 ASP A O 1
ATOM 1226 N N . LYS A 1 157 ? 6.245 0.703 -16.415 1.000 6.650 276 LYS A N 1
ATOM 1227 C CA . LYS A 1 157 ? 6.635 -0.538 -15.769 1.000 6.305 276 LYS A CA 1
ATOM 1228 C C . LYS A 1 157 ? 7.234 -0.220 -14.406 1.000 5.747 276 LYS A C 1
ATOM 1229 O O . LYS A 1 157 ? 7.952 0.765 -14.256 1.000 5.669 276 LYS A O 1
ATOM 1235 N N . PRO A 1 158 ? 6.958 -1.039 -13.372 1.000 5.356 277 PRO A N 1
ATOM 1236 C CA . PRO A 1 158 ? 7.430 -0.747 -12.024 1.000 5.347 277 PRO A CA 1
ATOM 1237 C C . PRO A 1 158 ? 8.945 -0.885 -11.932 1.000 5.184 277 PRO A C 1
ATOM 1238 O O . PRO A 1 158 ? 9.506 -1.878 -12.389 1.000 5.132 277 PRO A O 1
ATOM 1242 N N . LYS A 1 159 ? 9.554 0.129 -11.316 1.000 5.010 278 LYS A N 1
ATOM 1243 C CA . LYS A 1 159 ? 10.987 0.214 -11.094 1.000 4.900 278 LYS A CA 1
ATOM 1244 C C . LYS A 1 159 ? 11.197 0.280 -9.588 1.000 4.806 278 LYS A C 1
ATOM 1245 O O . LYS A 1 159 ? 10.872 1.280 -8.973 1.000 4.920 278 LYS A O 1
ATOM 1251 N N . VAL A 1 160 ? 11.665 -0.819 -9.003 1.000 4.711 279 VAL A N 1
ATOM 1252 C CA . VAL A 1 160 ? 11.836 -0.923 -7.564 1.000 4.929 279 VAL A CA 1
ATOM 1253 C C . VAL A 1 160 ? 13.288 -0.631 -7.214 1.000 5.334 279 VAL A C 1
ATOM 1254 O O . VAL A 1 160 ? 14.190 -1.318 -7.688 1.000 5.539 279 VAL A O 1
ATOM 1258 N N . ILE A 1 161 ? 13.499 0.388 -6.376 1.000 5.551 280 ILE A N 1
ATOM 1259 C CA . ILE A 1 161 ? 14.823 0.846 -6.001 1.000 6.009 280 ILE A CA 1
ATOM 1260 C C . ILE A 1 161 ? 15.006 0.545 -4.520 1.000 6.122 280 ILE A C 1
ATOM 1261 O O . ILE A 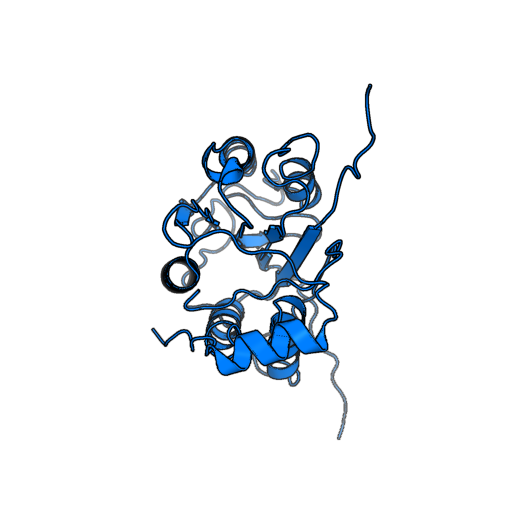1 161 ? 14.332 1.134 -3.681 1.000 6.063 280 ILE A O 1
ATOM 1266 N N . ILE A 1 162 ? 15.903 -0.388 -4.207 1.000 6.228 281 ILE A N 1
ATOM 1267 C CA A ILE A 1 162 ? 16.269 -0.704 -2.835 0.500 6.405 281 ILE A CA 1
ATOM 1268 C CA B ILE A 1 162 ? 16.255 -0.679 -2.830 0.500 6.620 281 ILE A CA 1
ATOM 1269 C C . ILE A 1 162 ? 17.574 0.022 -2.530 1.000 6.753 281 ILE A C 1
ATOM 1270 O O . ILE A 1 162 ? 18.586 -0.222 -3.189 1.000 6.399 281 ILE A O 1
ATOM 1279 N N . ILE A 1 163 ? 17.553 0.909 -1.527 1.000 7.514 282 ILE A N 1
ATOM 1280 C CA . ILE A 1 163 ? 18.737 1.688 -1.206 1.000 8.765 282 ILE A CA 1
ATOM 1281 C C . ILE A 1 163 ? 19.114 1.418 0.237 1.000 9.239 282 ILE A C 1
ATOM 1282 O O . ILE A 1 163 ? 18.463 1.910 1.154 1.000 10.277 282 ILE A O 1
ATOM 1287 N N . GLN A 1 164 ? 20.201 0.678 0.415 1.000 9.094 283 GLN A N 1
ATOM 1288 C CA . GLN A 1 164 ? 20.850 0.591 1.701 1.000 9.868 283 GLN A CA 1
ATOM 1289 C C . GLN A 1 164 ? 22.086 1.480 1.664 1.000 9.926 283 GLN A C 1
ATOM 1290 O O . GLN A 1 164 ? 23.072 1.143 1.015 1.000 10.656 283 GLN A O 1
ATOM 1296 N N . ALA A 1 165 ? 22.004 2.628 2.342 1.000 10.012 284 ALA A N 1
ATOM 1297 C CA . ALA A 1 165 ? 23.092 3.592 2.352 1.000 10.397 284 ALA A CA 1
ATOM 1298 C C . ALA A 1 165 ? 23.359 3.994 3.800 1.000 10.668 284 ALA A C 1
ATOM 1299 O O . ALA A 1 165 ? 22.721 4.896 4.343 1.000 10.753 284 ALA A O 1
ATOM 1301 N N . CYS A 1 166 ? 24.285 3.263 4.424 1.000 11.601 285 CYS A N 1
ATOM 1302 C CA . CYS A 1 166 ? 24.473 3.292 5.862 1.000 12.530 285 CYS A CA 1
ATOM 1303 C C . CYS A 1 166 ? 25.075 4.633 6.272 1.000 12.621 285 CYS A C 1
ATOM 1304 O O . CYS A 1 166 ? 26.057 5.077 5.688 1.000 11.669 285 CYS A O 1
ATOM 1307 N N . ARG A 1 167 ? 24.464 5.244 7.289 1.000 13.285 286 ARG A N 1
ATOM 1308 C CA A ARG A 1 167 ? 24.797 6.592 7.719 0.500 15.231 286 ARG A CA 1
ATOM 1309 C CA B ARG A 1 167 ? 24.787 6.594 7.723 0.500 14.714 286 ARG A CA 1
ATOM 1310 C C . ARG A 1 167 ? 25.018 6.599 9.229 1.000 15.240 286 ARG A C 1
ATOM 1311 O O . ARG A 1 167 ? 24.283 5.958 9.972 1.000 15.231 286 ARG A O 1
ATOM 1326 N N . GLY A 1 168 ? 26.026 7.361 9.673 1.000 15.904 287 GLY A N 1
ATOM 1327 C CA . GLY A 1 168 ? 26.263 7.548 11.094 1.000 16.639 287 GLY A CA 1
ATOM 1328 C C . GLY A 1 168 ? 25.108 8.270 11.785 1.000 16.457 287 GLY A C 1
ATOM 1329 O O . GLY A 1 168 ? 24.900 8.094 12.982 1.000 18.301 287 GLY A O 1
ATOM 1330 N N . ASP A 1 169 ? 24.353 9.071 11.022 1.000 15.705 288 ASP A N 1
ATOM 1331 C CA . ASP A 1 169 ? 23.233 9.826 11.561 1.000 15.777 288 ASP A CA 1
ATOM 1332 C C . ASP A 1 169 ? 21.893 9.184 11.204 1.000 16.366 288 ASP A C 1
ATOM 1333 O O . ASP A 1 169 ? 20.883 9.876 11.105 1.000 18.801 288 ASP A O 1
ATOM 1338 N N . SER A 1 170 ? 21.866 7.856 11.067 1.000 15.918 289 SER A N 1
ATOM 1339 C CA A SER A 1 170 ? 20.611 7.155 10.846 0.500 15.731 289 SER A CA 1
ATOM 1340 C CA B SER A 1 170 ? 20.614 7.149 10.849 0.500 16.536 289 SER A CA 1
ATOM 1341 C C . SER A 1 170 ? 19.636 7.493 11.972 1.000 16.796 289 SER A C 1
ATOM 1342 O O . SER A 1 170 ? 20.027 7.529 13.135 1.000 16.963 289 SER A O 1
ATOM 1347 N N . PRO A 1 171 ? 18.343 7.782 11.676 1.000 18.422 290 PRO A N 1
ATOM 1348 C CA . PRO A 1 171 ? 17.371 8.068 12.732 1.000 18.960 290 PRO A CA 1
ATOM 1349 C C . PRO A 1 171 ? 17.400 6.987 13.807 1.000 18.858 290 PRO A C 1
ATOM 1350 O O . PRO A 1 171 ? 17.439 5.799 13.500 1.000 20.857 290 PRO A O 1
ATOM 1354 N N . GLY A 1 172 ? 17.401 7.421 15.066 1.000 16.989 291 GLY A N 1
ATOM 1355 C CA . GLY A 1 172 ? 17.548 6.503 16.178 1.000 16.687 291 GLY A CA 1
ATOM 1356 C C . GLY A 1 172 ? 16.283 6.431 17.023 1.000 15.247 291 GLY A C 1
ATOM 1357 O O . GLY A 1 172 ? 15.194 6.148 16.518 1.000 13.739 291 GLY A O 1
ATOM 1358 N N . VAL A 1 173 ? 16.459 6.676 18.321 1.000 14.297 292 VAL A N 1
ATOM 1359 C CA . VAL A 1 173 ? 15.445 6.350 19.302 1.000 13.618 292 VAL A CA 1
ATOM 1360 C C . VAL A 1 173 ? 15.302 7.496 20.288 1.000 12.845 292 VAL A C 1
ATOM 1361 O O . VAL A 1 173 ? 16.173 8.355 20.411 1.000 13.614 292 VAL A O 1
ATOM 1365 N N . VAL A 1 174 ? 14.158 7.478 20.966 1.000 11.526 293 VAL A N 1
ATOM 1366 C CA . VAL A 1 174 ? 13.921 8.285 22.141 1.000 11.816 293 VAL A CA 1
ATOM 1367 C C . VAL A 1 174 ? 13.612 7.321 23.279 1.000 11.447 293 VAL A C 1
ATOM 1368 O O . VAL A 1 174 ? 12.948 6.296 23.107 1.000 11.173 293 VAL A O 1
ATOM 1372 N N . TRP A 1 175 ? 14.109 7.671 24.458 1.000 11.016 294 TRP A N 1
ATOM 1373 C CA . TRP A 1 175 ? 13.947 6.866 25.650 1.000 11.410 294 TRP A CA 1
ATOM 1374 C C . TRP A 1 175 ? 12.702 7.328 26.401 1.000 11.863 294 TRP A C 1
ATOM 1375 O O . TRP A 1 175 ? 12.417 8.518 26.446 1.000 12.015 294 TRP A O 1
ATOM 1386 N N . PHE A 1 176 ? 11.953 6.375 26.979 1.000 12.683 295 PHE A N 1
ATOM 1387 C CA . PHE A 1 176 ? 10.782 6.700 27.779 1.000 14.652 295 PHE A CA 1
ATOM 1388 C C . PHE A 1 176 ? 10.673 5.703 28.930 1.000 16.259 295 PHE A C 1
ATOM 1389 O O . PHE A 1 176 ? 11.288 4.643 28.900 1.000 15.419 295 PHE A O 1
ATOM 1397 N N . LYS A 1 177 ? 9.871 6.060 29.940 1.000 21.111 296 LYS A N 1
ATOM 1398 C CA . LYS A 1 177 ? 9.628 5.196 31.086 1.000 25.722 296 LYS A CA 1
ATOM 1399 C C . LYS A 1 177 ? 8.318 4.436 30.899 1.000 30.425 296 LYS A C 1
ATOM 1400 O O . LYS A 1 177 ? 7.354 4.986 30.372 1.000 31.141 296 LYS A O 1
ATOM 1406 N N . ASP A 1 178 ? 8.305 3.180 31.373 1.000 37.362 297 ASP A N 1
ATOM 1407 C CA . ASP A 1 178 ? 7.132 2.317 31.372 1.000 42.554 297 ASP A CA 1
ATOM 1408 C C . ASP A 1 178 ? 6.862 1.836 29.943 1.000 44.721 297 ASP A C 1
ATOM 1409 O O . ASP A 1 178 ? 6.090 0.867 29.809 1.000 47.548 297 ASP A O 1
ATOM 1414 N N . ALA A 1 198 ? 0.631 14.636 -33.756 1.000 37.181 317 ALA A N 1
ATOM 1415 C CA . ALA A 1 198 ? 1.022 13.207 -33.671 1.000 36.349 317 ALA A CA 1
ATOM 1416 C C . ALA A 1 198 ? 1.666 12.898 -32.319 1.000 34.628 317 ALA A C 1
ATOM 1417 O O . ALA A 1 198 ? 1.636 11.752 -31.867 1.000 36.384 317 ALA A O 1
ATOM 1419 N N . ILE A 1 199 ? 2.257 13.919 -31.685 1.000 31.128 318 ILE A N 1
ATOM 1420 C CA . ILE A 1 199 ? 3.021 13.723 -30.464 1.000 28.150 318 ILE A CA 1
ATOM 1421 C C . ILE A 1 199 ? 2.075 13.679 -29.268 1.000 24.700 318 ILE A C 1
ATOM 1422 O O . ILE A 1 199 ? 1.032 14.329 -29.260 1.000 24.780 318 ILE A O 1
ATOM 1427 N N . LYS A 1 200 ? 2.486 12.912 -28.253 1.000 20.894 319 LYS A N 1
ATOM 1428 C CA . LYS A 1 200 ? 1.720 12.724 -27.032 1.000 19.917 319 LYS A CA 1
ATOM 1429 C C . LYS A 1 200 ? 2.646 12.963 -25.846 1.000 16.757 319 LYS A C 1
ATOM 1430 O O . LYS A 1 200 ? 3.858 12.861 -25.989 1.000 14.943 319 LYS A O 1
ATOM 1436 N N . LYS A 1 201 ? 2.059 13.293 -24.692 1.000 15.881 320 LYS A N 1
ATOM 1437 C CA . LYS A 1 201 ? 2.804 13.553 -23.472 1.000 14.709 320 LYS A CA 1
ATOM 1438 C C . LYS A 1 201 ? 2.766 12.326 -22.563 1.000 12.332 320 LYS A C 1
ATOM 1439 O O . LYS A 1 201 ? 1.714 11.710 -22.391 1.000 12.094 320 LYS A O 1
ATOM 1445 N N . ALA A 1 202 ? 3.906 12.028 -21.938 1.000 10.061 321 ALA A N 1
ATOM 1446 C CA . ALA A 1 202 ? 3.983 11.045 -20.866 1.000 8.930 321 ALA A CA 1
ATOM 1447 C C . ALA A 1 202 ? 4.624 11.693 -19.647 1.000 8.450 321 ALA A C 1
ATOM 1448 O O . ALA A 1 202 ? 5.504 12.534 -19.781 1.000 8.639 321 ALA A O 1
ATOM 1450 N N . HIS A 1 203 ? 4.211 11.276 -18.447 1.000 7.931 322 HIS A N 1
ATOM 1451 C CA . HIS A 1 203 ? 4.866 11.738 -17.233 1.000 8.038 322 HIS A CA 1
ATOM 1452 C C . HIS A 1 203 ? 6.357 11.408 -17.269 1.000 7.912 322 HIS A C 1
ATOM 1453 O O . HIS A 1 203 ? 6.741 10.298 -17.634 1.000 7.743 322 HIS A O 1
ATOM 1460 N N . ILE A 1 204 ? 7.191 12.364 -16.842 1.000 8.081 323 ILE A N 1
ATOM 1461 C CA A ILE A 1 204 ? 8.637 12.189 -16.851 0.500 8.430 323 ILE A CA 1
ATOM 1462 C CA B ILE A 1 204 ? 8.635 12.176 -16.863 0.500 8.450 323 ILE A CA 1
ATOM 1463 C C . ILE A 1 204 ? 9.036 11.102 -15.852 1.000 8.323 323 ILE A C 1
ATOM 1464 O O . ILE A 1 204 ? 9.916 10.292 -16.126 1.000 8.234 323 ILE A O 1
ATOM 1473 N N . GLU A 1 205 ? 8.392 11.103 -14.683 1.000 8.130 324 GLU A N 1
ATOM 1474 C CA . GLU A 1 205 ? 8.738 10.176 -13.621 1.000 8.661 324 GLU A CA 1
ATOM 1475 C C . GLU A 1 205 ? 7.458 9.505 -13.137 1.000 7.882 324 GLU A C 1
ATOM 1476 O O . GLU A 1 205 ? 6.572 10.164 -12.599 1.000 8.390 324 GLU A O 1
ATOM 1482 N N . LYS A 1 206 ? 7.385 8.188 -13.315 1.000 6.836 325 LYS A N 1
ATOM 1483 C CA . LYS A 1 206 ? 6.206 7.434 -12.921 1.000 6.498 325 LYS A CA 1
ATOM 1484 C C . LYS A 1 206 ? 6.606 5.972 -12.740 1.000 6.209 325 LYS A C 1
ATOM 1485 O O . LYS A 1 206 ? 7.586 5.513 -13.316 1.000 6.224 325 LYS A O 1
ATOM 1491 N N . ASP A 1 207 ? 5.845 5.261 -11.907 1.000 5.717 326 ASP A N 1
ATOM 1492 C CA . ASP A 1 207 ? 6.014 3.832 -11.684 1.000 5.572 326 ASP A CA 1
ATOM 1493 C C . ASP A 1 207 ? 7.346 3.506 -11.004 1.000 5.282 326 ASP A C 1
ATOM 1494 O 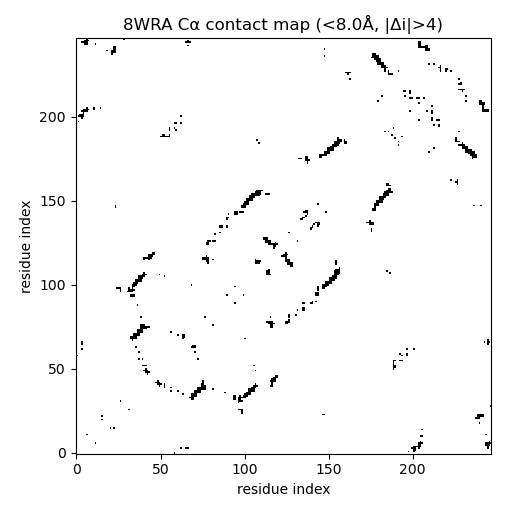O . ASP A 1 207 ? 7.932 2.457 -11.289 1.000 5.578 326 ASP A O 1
ATOM 1499 N N . PHE A 1 208 ? 7.766 4.353 -10.057 1.000 5.127 327 PHE A N 1
ATOM 1500 C CA . PHE A 1 208 ? 8.878 4.059 -9.170 1.000 5.007 327 PHE A CA 1
ATOM 1501 C C . PHE A 1 208 ? 8.366 3.776 -7.759 1.000 4.781 327 PHE A C 1
ATOM 1502 O O . PHE A 1 208 ? 7.348 4.321 -7.324 1.000 4.561 327 PHE A O 1
ATOM 1510 N N . ILE A 1 209 ? 9.131 2.967 -7.028 1.000 4.632 328 ILE A N 1
ATOM 1511 C CA . ILE A 1 209 ? 9.028 2.886 -5.579 1.000 4.666 328 ILE A CA 1
ATOM 1512 C C . ILE A 1 209 ? 10.434 2.687 -5.034 1.000 4.844 328 ILE A C 1
ATOM 1513 O O . ILE A 1 209 ? 11.198 1.899 -5.588 1.000 5.060 328 ILE A O 1
ATOM 1518 N N . ALA A 1 210 ? 10.789 3.439 -3.988 1.000 4.813 329 ALA A N 1
ATOM 1519 C CA . ALA A 1 210 ? 12.064 3.244 -3.311 1.000 4.889 329 ALA A CA 1
ATOM 1520 C C . ALA A 1 210 ? 11.839 2.741 -1.886 1.000 4.997 329 ALA A C 1
ATOM 1521 O O . ALA A 1 210 ? 10.873 3.115 -1.232 1.000 5.133 329 ALA A O 1
ATOM 1523 N N . PHE A 1 211 ? 12.730 1.865 -1.419 1.000 5.099 330 PHE A N 1
ATOM 1524 C CA . PHE A 1 211 ? 12.726 1.384 -0.046 1.000 5.308 330 PHE A CA 1
ATOM 1525 C C . PHE A 1 211 ? 14.127 1.610 0.505 1.000 5.882 330 PHE A C 1
ATOM 1526 O O . PHE A 1 211 ? 15.104 1.092 -0.046 1.000 6.109 330 PHE A O 1
ATOM 1534 N N . CYS A 1 212 ? 14.225 2.428 1.556 1.000 6.587 331 CYS A N 1
ATOM 1535 C CA . CYS A 1 212 ? 15.493 3.024 1.942 1.000 7.591 331 CYS A CA 1
ATOM 1536 C C . CYS A 1 212 ? 15.839 2.704 3.391 1.000 7.508 331 CYS A C 1
ATOM 1537 O O . CYS A 1 212 ? 15.048 2.950 4.297 1.000 8.229 331 CYS A O 1
ATOM 1540 N N . SER A 1 213 ? 17.054 2.191 3.592 1.000 7.560 332 SER A N 1
ATOM 1541 C CA . SER A 1 213 ? 17.596 1.900 4.910 1.000 7.913 332 SER A CA 1
ATOM 1542 C C . SER A 1 213 ? 18.888 2.689 5.100 1.000 8.264 332 SER A C 1
ATOM 1543 O O . SER A 1 213 ? 19.781 2.628 4.259 1.000 8.588 332 SER A O 1
ATOM 1546 N N . SER A 1 214 ? 19.012 3.374 6.243 1.000 8.906 333 SER A N 1
ATOM 1547 C CA . SER A 1 214 ? 20.226 4.115 6.551 1.000 10.011 333 SER A CA 1
ATOM 1548 C C . SER A 1 214 ? 20.995 3.502 7.717 1.000 10.492 333 SER A C 1
ATOM 1549 O O . SER A 1 214 ? 22.036 4.037 8.102 1.000 10.130 333 SER A O 1
ATOM 1552 N N . THR A 1 215 ? 20.519 2.380 8.262 1.000 10.648 334 THR A N 1
ATOM 1553 C CA . THR A 1 215 ? 21.045 1.879 9.522 1.000 11.907 334 THR A CA 1
ATOM 1554 C C . THR A 1 215 ? 22.420 1.256 9.304 1.000 13.541 334 THR A C 1
ATOM 1555 O O . THR A 1 215 ? 22.571 0.347 8.494 1.000 13.114 334 THR A O 1
ATOM 1559 N N . PRO A 1 216 ? 23.468 1.695 10.036 1.000 15.698 335 PRO A N 1
ATOM 1560 C CA . PRO A 1 216 ? 24.795 1.098 9.896 1.000 18.666 335 PRO A CA 1
ATOM 1561 C C . PRO A 1 216 ? 24.955 -0.148 10.760 1.000 22.739 335 PRO A C 1
ATOM 1562 O O . PRO A 1 216 ? 24.063 -0.481 11.537 1.000 22.383 335 PRO A O 1
ATOM 1566 N N . ASP A 1 217 ? 26.095 -0.832 10.601 1.000 27.707 336 ASP A N 1
ATOM 1567 C CA . ASP A 1 217 ? 26.471 -1.929 11.480 1.000 32.605 336 ASP A CA 1
ATOM 1568 C C . ASP A 1 217 ? 26.973 -1.356 12.811 1.000 34.911 336 ASP A C 1
ATOM 1569 O O . ASP A 1 217 ? 27.408 -2.172 13.655 1.000 38.554 336 ASP A O 1
ATOM 1574 N N . GLY A 1 227 ? 25.579 -11.306 7.492 1.000 18.441 346 GLY A N 1
ATOM 1575 C CA . GLY A 1 227 ? 25.036 -10.250 6.612 1.000 16.920 346 GLY A CA 1
ATOM 1576 C C . GLY A 1 227 ? 24.378 -9.143 7.426 1.000 15.782 346 GLY A C 1
ATOM 1577 O O . GLY A 1 227 ? 24.353 -9.211 8.653 1.000 16.690 346 GLY A O 1
ATOM 1578 N N . SER A 1 228 ? 23.831 -8.141 6.735 1.000 14.128 347 SER A N 1
ATOM 1579 C CA . SER A 1 228 ? 23.225 -7.011 7.414 1.000 13.149 347 SER A CA 1
ATOM 1580 C C . SER A 1 228 ? 21.810 -7.372 7.843 1.000 11.893 347 SER A C 1
ATOM 1581 O O . SER A 1 228 ? 21.144 -8.215 7.242 1.000 11.295 347 SER A O 1
ATOM 1584 N N . VAL A 1 229 ? 21.366 -6.726 8.920 1.000 10.948 348 VAL A N 1
ATOM 1585 C CA . VAL A 1 229 ? 20.057 -6.990 9.482 1.000 10.444 348 VAL A CA 1
ATOM 1586 C C . VAL A 1 229 ? 18.962 -6.598 8.486 1.000 9.525 348 VAL A C 1
ATOM 1587 O O . VAL A 1 229 ? 18.005 -7.343 8.290 1.000 9.919 348 VAL A O 1
ATOM 1591 N N . PHE A 1 230 ? 19.099 -5.422 7.863 1.000 8.860 349 PHE A N 1
ATOM 1592 C CA . PHE A 1 230 ? 18.098 -4.937 6.927 1.000 8.385 349 PHE A CA 1
ATOM 1593 C C . PHE A 1 230 ? 17.936 -5.889 5.737 1.000 7.993 349 PHE A C 1
ATOM 1594 O O . PHE A 1 230 ? 16.821 -6.269 5.386 1.000 7.550 349 PHE A O 1
ATOM 1602 N N . ILE A 1 231 ? 19.051 -6.264 5.101 1.000 7.976 350 ILE A N 1
ATOM 1603 C CA . ILE A 1 231 ? 18.956 -7.087 3.905 1.000 8.130 350 ILE A CA 1
ATOM 1604 C C . ILE A 1 231 ? 18.378 -8.454 4.274 1.000 8.246 350 ILE A C 1
ATOM 1605 O O . ILE A 1 231 ? 17.533 -8.985 3.558 1.000 8.033 350 ILE A O 1
ATOM 1610 N N . GLY A 1 232 ? 18.795 -9.009 5.414 1.000 8.299 351 GLY A N 1
ATOM 1611 C CA . GLY A 1 232 ? 18.281 -10.297 5.843 1.000 8.357 351 GLY A CA 1
ATOM 1612 C C . GLY A 1 232 ? 16.766 -10.279 6.026 1.000 8.217 351 GLY A C 1
ATOM 1613 O O . GLY A 1 232 ? 16.061 -11.189 5.604 1.000 8.627 351 GLY A O 1
ATOM 1614 N N . ARG A 1 233 ? 16.270 -9.220 6.677 1.000 7.959 352 ARG A N 1
ATOM 1615 C CA . ARG A 1 233 ? 14.85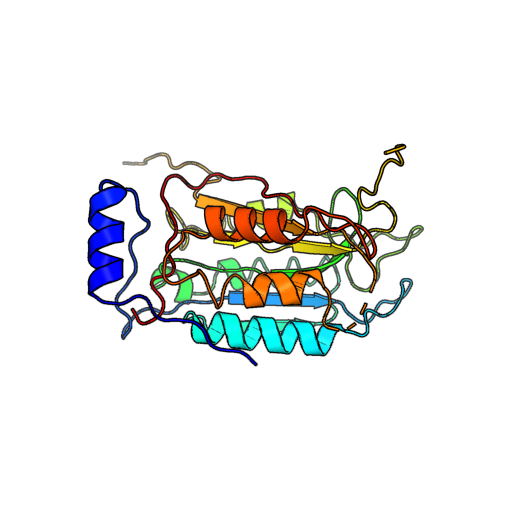4 -9.089 6.961 1.000 7.950 352 ARG A CA 1
ATOM 1616 C C . ARG A 1 233 ? 14.063 -8.885 5.669 1.000 7.539 352 ARG A C 1
ATOM 1617 O O . ARG A 1 233 ? 12.967 -9.422 5.514 1.000 7.341 352 ARG A O 1
ATOM 1625 N N . LEU A 1 234 ? 14.610 -8.078 4.754 1.000 7.101 353 LEU A N 1
ATOM 1626 C CA . LEU A 1 234 ? 13.970 -7.850 3.467 1.000 7.333 353 LEU A CA 1
ATOM 1627 C C . LEU A 1 234 ? 13.854 -9.167 2.698 1.000 7.169 353 LEU A C 1
ATOM 1628 O O . LEU A 1 234 ? 12.793 -9.479 2.180 1.000 7.001 353 LEU A O 1
ATOM 1633 N N . ILE A 1 235 ? 14.935 -9.949 2.653 1.000 7.378 354 ILE A N 1
ATOM 1634 C CA . ILE A 1 235 ? 14.896 -11.210 1.927 1.000 7.694 354 ILE A CA 1
ATOM 1635 C C . ILE A 1 235 ? 13.838 -12.126 2.540 1.000 8.195 354 ILE A C 1
ATOM 1636 O O . ILE A 1 235 ? 13.028 -12.696 1.817 1.000 8.207 354 ILE A O 1
ATOM 1641 N N . GLU A 1 236 ? 13.834 -12.244 3.871 1.000 8.663 355 GLU A N 1
ATOM 1642 C CA . GLU A 1 236 ? 12.864 -13.096 4.539 1.000 9.687 355 GLU A CA 1
ATOM 1643 C C . GLU A 1 236 ? 11.437 -12.711 4.165 1.000 8.747 355 GLU A C 1
ATOM 1644 O O . GLU A 1 236 ? 10.606 -13.571 3.894 1.000 8.809 355 GLU A O 1
ATOM 1650 N N . HIS A 1 237 ? 11.151 -11.405 4.144 1.000 8.069 356 HIS A N 1
ATOM 1651 C CA . HIS A 1 237 ? 9.802 -10.944 3.884 1.000 7.901 356 HIS A CA 1
ATOM 1652 C C . HIS A 1 237 ? 9.414 -11.141 2.420 1.000 7.744 356 HIS A C 1
ATOM 1653 O O . HIS A 1 237 ? 8.275 -11.463 2.113 1.000 7.567 356 HIS A O 1
ATOM 1660 N N . MET A 1 238 ? 10.356 -10.921 1.501 1.000 7.940 357 MET A N 1
ATOM 1661 C CA A MET A 1 238 ? 10.100 -11.163 0.090 0.500 8.383 357 MET A CA 1
ATOM 1662 C CA B MET A 1 238 ? 10.050 -11.152 0.102 0.500 8.739 357 MET A CA 1
ATOM 1663 C C . MET A 1 238 ? 9.802 -12.645 -0.131 1.000 8.517 357 MET A C 1
ATOM 1664 O O . MET A 1 238 ? 8.884 -13.002 -0.866 1.000 8.129 357 MET A O 1
ATOM 1673 N N . GLN A 1 239 ? 10.577 -13.508 0.531 1.000 8.900 358 GLN A N 1
ATOM 1674 C CA . GLN A 1 239 ? 10.400 -14.951 0.407 1.000 9.587 358 GLN A CA 1
ATOM 1675 C C . GLN A 1 239 ? 9.013 -15.377 0.881 1.000 10.033 358 GLN A C 1
ATOM 1676 O O . GLN A 1 239 ? 8.351 -16.190 0.230 1.000 9.807 358 GLN A O 1
ATOM 1682 N N . GLU A 1 240 ? 8.567 -14.807 2.004 1.000 10.336 359 GLU A N 1
ATOM 1683 C CA A GLU A 1 240 ? 7.336 -15.237 2.648 0.500 11.053 359 GLU A CA 1
ATOM 1684 C CA B GLU A 1 240 ? 7.337 -15.233 2.649 0.500 10.827 359 GLU A CA 1
ATOM 1685 C C . GLU A 1 240 ? 6.115 -14.601 1.983 1.000 10.444 359 GLU A C 1
ATOM 1686 O O . GLU A 1 240 ? 5.071 -15.234 1.884 1.000 10.647 359 GLU A O 1
ATOM 1697 N N . TYR A 1 241 ? 6.229 -13.345 1.520 1.000 9.316 360 TYR A N 1
ATOM 1698 C CA . TYR A 1 241 ? 5.028 -12.595 1.172 1.000 9.006 360 TYR A CA 1
ATOM 1699 C C . TYR A 1 241 ? 4.928 -12.165 -0.291 1.000 8.336 360 TYR A C 1
ATOM 1700 O O . TYR A 1 241 ? 3.901 -11.615 -0.674 1.000 8.468 360 TYR A O 1
ATOM 1709 N N . ALA A 1 242 ? 5.941 -12.428 -1.125 1.000 7.915 361 ALA A N 1
ATOM 1710 C CA . ALA A 1 242 ? 5.809 -12.105 -2.540 1.000 8.165 361 ALA A CA 1
ATOM 1711 C C . ALA A 1 242 ? 4.589 -12.803 -3.147 1.000 8.673 361 ALA A C 1
ATOM 1712 O O . ALA A 1 242 ? 3.974 -12.286 -4.070 1.000 8.430 361 ALA A O 1
ATOM 1714 N N . CYS A 1 243 ? 4.233 -13.978 -2.618 1.000 9.588 362 CYS A N 1
ATOM 1715 C CA . CYS A 1 243 ? 3.127 -14.746 -3.168 1.000 10.652 362 CYS A CA 1
ATOM 1716 C C . CYS A 1 243 ? 1.783 -14.039 -2.992 1.000 10.920 362 CYS A C 1
ATOM 1717 O O . CYS A 1 243 ? 0.901 -14.221 -3.826 1.000 12.115 362 CYS A O 1
ATOM 1720 N N . SER A 1 244 ? 1.629 -13.236 -1.929 1.000 10.598 363 SER A N 1
ATOM 1721 C CA . SER A 1 244 ? 0.320 -12.800 -1.465 1.000 11.013 363 SER A CA 1
ATOM 1722 C C . SER A 1 244 ? 0.181 -11.283 -1.346 1.000 10.698 363 SER A C 1
ATOM 1723 O O . SER A 1 244 ? -0.938 -10.786 -1.229 1.000 11.255 363 SER A O 1
ATOM 1726 N N . CYS A 1 245 ? 1.307 -10.557 -1.354 1.000 9.702 364 CYS A N 1
ATOM 1727 C CA . CYS A 1 245 ? 1.324 -9.133 -1.057 1.000 9.713 364 CYS A CA 1
ATOM 1728 C C . CYS A 1 245 ? 2.061 -8.395 -2.164 1.000 8.854 364 CYS A C 1
ATOM 1729 O O . CYS A 1 245 ? 3.071 -8.889 -2.651 1.000 8.722 364 CYS A O 1
ATOM 1732 N N . ASP A 1 246 ? 1.598 -7.188 -2.509 1.000 8.412 365 ASP A N 1
ATOM 1733 C CA A ASP A 1 246 ? 2.313 -6.351 -3.460 0.500 8.431 365 ASP A CA 1
ATOM 1734 C CA B ASP A 1 246 ? 2.321 -6.363 -3.463 0.500 8.522 365 ASP A CA 1
ATOM 1735 C C . ASP A 1 246 ? 3.544 -5.774 -2.760 1.000 8.122 365 ASP A C 1
ATOM 1736 O O . ASP A 1 246 ? 3.662 -5.831 -1.541 1.000 7.683 365 ASP A O 1
ATOM 1745 N N . VAL A 1 247 ? 4.485 -5.235 -3.539 1.000 7.770 366 VAL A N 1
ATOM 1746 C CA . VAL A 1 247 ? 5.772 -4.858 -2.976 1.000 7.745 366 VAL A CA 1
ATOM 1747 C C . VAL A 1 247 ? 5.611 -3.767 -1.911 1.000 7.477 366 VAL A C 1
ATOM 1748 O O . VAL A 1 247 ? 6.333 -3.796 -0.919 1.000 7.055 366 VAL A O 1
ATOM 1752 N N . GLU A 1 248 ? 4.684 -2.822 -2.110 1.000 7.874 367 GLU A N 1
ATOM 1753 C CA . GLU A 1 248 ? 4.459 -1.763 -1.132 1.000 9.061 367 GLU A CA 1
ATOM 1754 C C . GLU A 1 248 ? 4.079 -2.372 0.222 1.000 8.410 367 GLU A C 1
ATOM 1755 O O . GLU A 1 248 ? 4.550 -1.932 1.271 1.000 8.093 367 GLU A O 1
ATOM 1761 N N . GLU A 1 249 ? 3.228 -3.406 0.212 1.000 8.284 368 GLU A N 1
ATOM 1762 C CA . GLU A 1 249 ? 2.812 -4.050 1.445 1.000 8.448 368 GLU A CA 1
ATOM 1763 C C . GLU A 1 249 ? 3.954 -4.865 2.049 1.000 7.557 368 GLU A C 1
ATOM 1764 O O . GLU A 1 249 ? 4.100 -4.918 3.270 1.000 7.012 368 GLU A O 1
ATOM 1770 N N . ILE A 1 250 ? 4.797 -5.482 1.217 1.000 6.668 369 ILE A N 1
ATOM 1771 C CA . ILE A 1 250 ? 5.936 -6.213 1.753 1.000 6.575 369 ILE A CA 1
ATOM 1772 C C . ILE A 1 250 ? 6.834 -5.261 2.549 1.000 6.212 36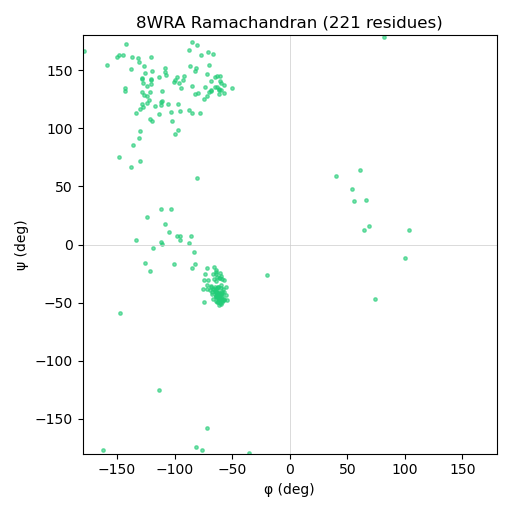9 ILE A C 1
ATOM 1773 O O . ILE A 1 250 ? 7.329 -5.600 3.619 1.000 5.925 369 ILE A O 1
ATOM 1778 N N . PHE A 1 251 ? 7.056 -4.053 2.018 1.000 6.055 370 PHE A N 1
ATOM 1779 C CA . PHE A 1 251 ? 7.892 -3.066 2.686 1.000 6.020 370 PHE A CA 1
ATOM 1780 C C . PHE A 1 251 ? 7.282 -2.631 4.020 1.000 5.934 370 PHE A C 1
ATOM 1781 O O . PHE A 1 251 ? 7.994 -2.474 5.012 1.000 5.711 370 PHE A O 1
ATOM 1789 N N . ARG A 1 252 ? 5.963 -2.451 4.045 1.000 5.977 371 ARG A N 1
ATOM 1790 C CA . ARG A 1 252 ? 5.270 -2.173 5.295 1.000 6.300 371 ARG A CA 1
ATOM 1791 C C . ARG A 1 252 ? 5.526 -3.288 6.308 1.000 6.475 371 ARG A C 1
ATOM 1792 O O . ARG A 1 252 ? 5.793 -3.015 7.486 1.000 6.573 371 ARG A O 1
ATOM 1800 N N . LYS A 1 253 ? 5.383 -4.547 5.871 1.000 6.805 372 LYS A N 1
ATOM 1801 C CA . LYS A 1 253 ? 5.560 -5.665 6.787 1.000 7.123 372 LYS A CA 1
ATOM 1802 C C . LYS A 1 253 ? 6.983 -5.694 7.338 1.000 6.666 372 LYS A C 1
ATOM 1803 O O . LYS A 1 253 ? 7.191 -6.061 8.495 1.000 7.034 372 LYS A O 1
ATOM 1809 N N . VAL A 1 254 ? 7.981 -5.348 6.516 1.000 6.034 373 VAL A N 1
ATOM 1810 C CA . VAL A 1 254 ? 9.343 -5.241 7.012 1.000 5.823 373 VAL A CA 1
ATOM 1811 C C . VAL A 1 254 ? 9.397 -4.226 8.152 1.000 5.985 373 VAL A C 1
ATOM 1812 O O . VAL A 1 254 ? 9.983 -4.490 9.204 1.000 6.216 373 VAL A O 1
ATOM 1816 N N . ARG A 1 255 ? 8.790 -3.050 7.955 1.000 6.078 374 ARG A N 1
ATOM 1817 C CA . ARG A 1 255 ? 8.768 -2.043 9.012 1.000 6.268 374 ARG A CA 1
ATOM 1818 C C . ARG A 1 255 ? 8.094 -2.589 10.265 1.000 6.859 374 ARG A C 1
ATOM 1819 O O . ARG A 1 255 ? 8.590 -2.373 11.368 1.000 6.674 374 ARG A O 1
ATOM 1827 N N . PHE A 1 256 ? 6.964 -3.276 10.094 1.000 7.255 375 PHE A N 1
ATOM 1828 C CA . PHE A 1 256 ? 6.248 -3.842 11.228 1.000 8.249 375 PHE A CA 1
ATOM 1829 C C . PHE A 1 256 ? 7.165 -4.774 12.017 1.000 8.189 375 PHE A C 1
ATOM 1830 O O . PHE A 1 256 ? 7.165 -4.752 13.245 1.000 8.604 375 PHE A O 1
ATOM 1838 N N . SER A 1 257 ? 7.975 -5.575 11.314 1.000 8.042 376 SER A N 1
ATOM 1839 C CA . SER A 1 257 ? 8.858 -6.528 11.976 1.000 8.236 376 SER A CA 1
ATOM 1840 C C . SER A 1 257 ? 9.945 -5.845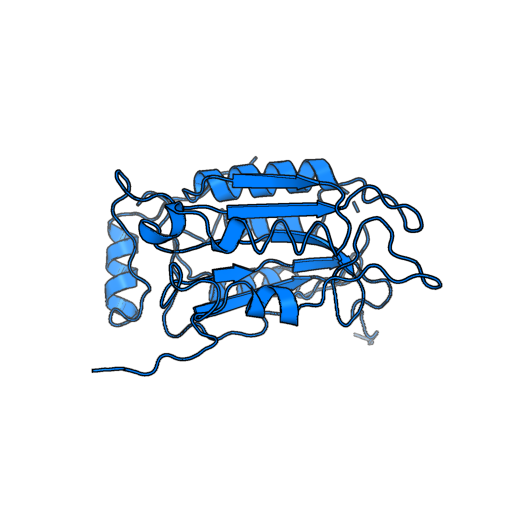 12.808 1.000 8.744 376 SER A C 1
ATOM 1841 O O . SER A 1 257 ? 10.533 -6.469 13.694 1.000 9.388 376 SER A O 1
ATOM 1844 N N . PHE A 1 258 ? 10.206 -4.562 12.531 1.000 8.809 377 PHE A N 1
ATOM 1845 C CA . PHE A 1 258 ? 11.266 -3.797 13.166 1.000 9.708 377 PHE A CA 1
ATOM 1846 C C . PHE A 1 258 ? 10.719 -2.818 14.204 1.000 10.677 377 PHE A C 1
ATOM 1847 O O . PHE A 1 258 ? 11.471 -1.981 14.695 1.000 11.197 377 PHE A O 1
ATOM 1855 N N . GLU A 1 259 ? 9.437 -2.929 14.551 1.000 12.091 378 GLU A N 1
ATOM 1856 C CA . GLU A 1 259 ? 8.773 -1.882 15.318 1.000 13.941 378 GLU A CA 1
ATOM 1857 C C . GLU A 1 259 ? 9.384 -1.681 16.712 1.000 15.497 378 GLU A C 1
ATOM 1858 O O . GLU A 1 259 ? 9.328 -0.566 17.228 1.000 15.079 378 GLU A O 1
ATOM 1864 N N . GLN A 1 260 ? 9.986 -2.716 17.315 1.000 17.145 379 GLN A N 1
ATOM 1865 C CA . GLN A 1 260 ? 10.642 -2.552 18.610 1.000 19.931 379 GLN A CA 1
ATOM 1866 C C . GLN A 1 260 ? 12.161 -2.485 18.428 1.000 20.008 379 GLN A C 1
ATOM 1867 O O . GLN A 1 260 ? 12.770 -3.467 18.013 1.000 20.330 379 GLN A O 1
ATOM 1873 N N . PRO A 1 261 ? 12.836 -1.343 18.713 1.000 19.893 380 PRO A N 1
ATOM 1874 C CA . PRO A 1 261 ? 14.294 -1.262 18.576 1.000 22.143 380 PRO A CA 1
ATOM 1875 C C . PRO A 1 261 ? 15.044 -2.177 19.544 1.000 26.333 380 PRO A C 1
ATOM 1876 O O . PRO A 1 261 ? 14.612 -2.344 20.684 1.000 26.530 380 PRO A O 1
ATOM 1880 N N . ASP A 1 262 ? 16.167 -2.747 19.076 1.000 31.482 381 ASP A N 1
ATOM 1881 C CA . ASP A 1 262 ? 17.026 -3.607 19.885 1.000 38.899 381 ASP A CA 1
ATOM 1882 C C . ASP A 1 262 ? 18.488 -3.449 19.462 1.000 41.025 381 ASP A C 1
ATOM 1883 O O . ASP A 1 262 ? 19.326 -3.105 20.294 1.000 48.310 381 ASP A O 1
ATOM 1888 N N . GLY A 1 263 ? 18.799 -3.724 18.186 1.000 40.847 382 GLY A N 1
ATOM 1889 C CA . GLY A 1 263 ? 20.085 -3.349 17.607 1.000 38.420 382 GLY A CA 1
ATOM 1890 C C . GLY A 1 263 ? 20.147 -1.839 17.392 1.000 34.325 382 GLY A C 1
ATOM 1891 O O . GLY A 1 263 ? 19.396 -1.109 18.035 1.000 41.480 382 GLY A O 1
ATOM 1892 N N . ARG A 1 264 ? 21.015 -1.352 16.492 1.000 31.052 383 ARG A N 1
ATOM 1893 C CA . ARG A 1 264 ? 20.842 0.022 16.038 1.000 27.730 383 ARG A CA 1
ATOM 1894 C C . ARG A 1 264 ? 19.510 0.071 15.292 1.000 23.120 383 ARG A C 1
ATOM 1895 O O . ARG A 1 264 ? 19.193 -0.841 14.532 1.000 21.852 383 ARG A O 1
ATOM 1903 N N . ALA A 1 265 ? 18.716 1.112 15.568 1.000 19.181 384 ALA A N 1
ATOM 1904 C CA . ALA A 1 265 ? 17.303 1.105 15.220 1.000 16.850 384 ALA A CA 1
ATOM 1905 C C . ALA A 1 265 ? 17.134 0.941 13.716 1.000 14.461 384 ALA A C 1
ATOM 1906 O O . ALA A 1 265 ? 17.874 1.535 12.936 1.000 14.666 384 ALA A O 1
ATOM 1908 N N . GLN A 1 266 ? 16.143 0.125 13.334 1.000 12.868 385 GLN A N 1
ATOM 1909 C CA . GLN A 1 266 ? 15.804 -0.083 11.934 1.000 11.853 385 GLN A CA 1
ATOM 1910 C C . GLN A 1 266 ? 14.380 0.411 11.700 1.000 10.765 385 GLN A C 1
ATOM 1911 O O . GLN A 1 266 ? 13.433 -0.119 12.266 1.000 10.399 385 GLN A O 1
ATOM 1917 N N . MET A 1 267 ? 14.215 1.401 10.821 1.000 10.349 386 MET A N 1
ATOM 1918 C CA . MET A 1 267 ? 12.878 1.808 10.420 1.000 10.099 386 MET A CA 1
ATOM 1919 C C . MET A 1 267 ? 12.935 2.306 8.981 1.000 9.507 386 MET A C 1
ATOM 1920 O O . MET A 1 267 ? 12.958 3.503 8.706 1.000 10.336 386 MET A O 1
ATOM 1925 N N . PRO A 1 268 ? 13.036 1.370 8.019 1.000 8.118 387 PRO A N 1
ATOM 1926 C CA . PRO A 1 268 ? 13.249 1.723 6.621 1.000 7.581 387 PRO A CA 1
ATOM 1927 C C . PRO A 1 268 ? 12.007 2.334 5.982 1.000 7.188 387 PRO A C 1
ATOM 1928 O O . PRO A 1 268 ? 10.921 1.767 6.039 1.000 7.620 387 PRO A O 1
ATOM 1932 N N . ALA A 1 269 ? 12.187 3.494 5.361 1.000 6.581 388 ALA A N 1
ATOM 1933 C CA . ALA A 1 269 ? 11.070 4.222 4.803 1.000 6.182 388 ALA A CA 1
ATOM 1934 C C . ALA A 1 269 ? 10.845 3.836 3.348 1.000 5.720 388 ALA A C 1
ATOM 1935 O O . ALA A 1 269 ? 11.784 3.609 2.580 1.000 5.613 388 ALA A O 1
ATOM 1937 N N . THR A 1 270 ? 9.575 3.811 2.961 1.000 5.342 389 THR A N 1
ATOM 1938 C CA . THR A 1 270 ? 9.220 3.801 1.556 1.000 5.465 389 THR A CA 1
ATOM 1939 C C . THR A 1 270 ? 9.200 5.244 1.068 1.000 5.614 389 THR A C 1
ATOM 1940 O O . THR A 1 270 ? 8.637 6.112 1.738 1.000 5.655 389 THR A O 1
ATOM 1944 N N . GLU A 1 271 ? 9.775 5.483 -0.117 1.000 5.884 390 GLU A N 1
ATOM 1945 C CA A GLU A 1 271 ? 10.047 6.831 -0.592 0.500 5.990 390 GLU A CA 1
ATOM 1946 C CA B GLU A 1 271 ? 10.018 6.838 -0.585 0.500 6.417 390 GLU A CA 1
ATOM 1947 C C . GLU A 1 271 ? 9.722 6.952 -2.076 1.000 6.053 390 GLU A C 1
ATOM 1948 O O . GLU A 1 271 ? 9.786 5.976 -2.822 1.000 5.809 390 GLU A O 1
ATOM 1959 N N . ARG A 1 272 ? 9.392 8.183 -2.476 1.000 5.926 391 ARG A N 1
ATOM 1960 C CA . ARG A 1 272 ? 9.326 8.604 -3.865 1.000 6.395 391 ARG A CA 1
ATOM 1961 C C . ARG A 1 272 ? 8.423 7.680 -4.672 1.000 5.923 391 ARG A C 1
ATOM 1962 O O . ARG A 1 272 ? 8.773 7.244 -5.770 1.000 6.089 391 ARG A O 1
ATOM 1970 N N . VAL A 1 273 ? 7.233 7.397 -4.128 1.000 5.251 392 VAL A N 1
ATOM 1971 C CA . VAL A 1 273 ? 6.354 6.407 -4.725 1.000 5.003 392 VAL A CA 1
ATOM 1972 C C . VAL A 1 273 ? 5.478 7.050 -5.788 1.000 4.927 392 VAL A C 1
ATOM 1973 O O . VAL A 1 273 ? 4.630 7.883 -5.471 1.000 4.837 392 VAL A O 1
ATOM 1977 N N . THR A 1 274 ? 5.671 6.618 -7.040 1.000 4.712 393 THR A N 1
ATOM 1978 C CA . THR A 1 274 ? 4.799 7.010 -8.131 1.000 4.794 393 THR A CA 1
ATOM 1979 C C . THR A 1 274 ? 4.212 5.787 -8.832 1.000 4.844 393 THR A C 1
ATOM 1980 O O . THR A 1 274 ? 3.764 5.894 -9.974 1.000 4.995 393 THR A O 1
ATOM 1984 N N . LEU A 1 275 ? 4.134 4.648 -8.137 1.000 4.971 394 LEU A N 1
ATOM 1985 C CA . LEU A 1 275 ? 3.357 3.527 -8.651 1.000 5.171 394 LEU A CA 1
ATOM 1986 C C . LEU A 1 275 ? 1.887 3.920 -8.784 1.000 5.390 394 LEU A C 1
ATOM 1987 O O . LEU A 1 275 ? 1.321 4.509 -7.868 1.000 5.467 394 LEU A O 1
ATOM 1992 N N . THR A 1 276 ? 1.280 3.597 -9.930 1.000 5.569 395 THR A N 1
ATOM 1993 C CA . THR A 1 276 ? -0.136 3.842 -10.150 1.000 6.146 395 THR A CA 1
ATOM 1994 C C . THR A 1 276 ? -0.959 2.572 -9.964 1.000 6.511 395 THR A C 1
ATOM 1995 O O . THR A 1 276 ? -2.182 2.636 -9.852 1.000 6.675 395 THR A O 1
ATOM 1999 N N . ARG A 1 277 ? -0.271 1.430 -9.988 1.000 6.855 396 ARG A N 1
ATOM 2000 C CA A ARG A 1 277 ? -0.875 0.115 -9.876 0.500 7.342 396 ARG A CA 1
ATOM 2001 C CA B ARG A 1 277 ? -0.881 0.118 -9.876 0.500 7.197 396 ARG A CA 1
ATOM 2002 C C . ARG A 1 277 ? -0.156 -0.662 -8.784 1.000 7.245 396 ARG A C 1
ATOM 2003 O O . ARG A 1 277 ? 0.895 -0.248 -8.302 1.000 6.930 396 ARG A O 1
ATOM 2018 N N . CYS A 1 278 ? -0.733 -1.794 -8.387 1.000 7.516 397 CYS A N 1
ATOM 2019 C CA . CYS A 1 278 ? -0.086 -2.681 -7.437 1.000 7.889 397 CYS A CA 1
ATOM 2020 C C . CYS A 1 278 ? 0.923 -3.568 -8.162 1.000 7.188 397 CYS A C 1
ATOM 2021 O O . CYS A 1 278 ? 0.584 -4.169 -9.181 1.000 7.080 397 CYS A O 1
ATOM 2024 N N . PHE A 1 279 ? 2.159 -3.636 -7.658 1.000 6.591 398 PHE A N 1
ATOM 2025 C CA . PHE A 1 279 ? 3.156 -4.519 -8.239 1.000 6.374 398 PHE A CA 1
ATOM 2026 C C . PHE A 1 279 ? 3.200 -5.815 -7.431 1.000 6.400 398 PHE A C 1
ATOM 2027 O O . PHE A 1 279 ? 3.830 -5.881 -6.372 1.000 6.282 398 PHE A O 1
ATOM 2035 N N . TYR A 1 280 ? 2.513 -6.837 -7.955 1.000 6.635 399 TYR A N 1
ATOM 2036 C CA . TYR A 1 280 ? 2.613 -8.199 -7.465 1.000 6.999 399 TYR A CA 1
ATOM 2037 C C . TYR A 1 280 ? 3.643 -8.946 -8.300 1.000 6.953 399 TYR A C 1
ATOM 2038 O O . TYR A 1 280 ? 3.631 -8.859 -9.523 1.000 7.056 399 TYR A O 1
ATOM 2047 N N . LEU A 1 281 ? 4.512 -9.690 -7.613 1.000 7.034 400 LEU A N 1
ATOM 2048 C CA . LEU A 1 281 ? 5.595 -10.408 -8.267 1.000 7.582 400 LEU A CA 1
ATOM 2049 C C . LEU A 1 281 ? 5.131 -11.739 -8.852 1.000 7.882 400 LEU A C 1
ATOM 2050 O O . LEU A 1 281 ? 5.853 -12.303 -9.673 1.000 7.698 400 LEU A O 1
ATOM 2055 N N . PHE A 1 282 ? 3.966 -12.241 -8.423 1.000 8.026 401 PHE A N 1
ATOM 2056 C CA . PHE A 1 282 ? 3.443 -13.526 -8.876 1.000 8.747 401 PHE A CA 1
ATOM 2057 C C . PHE A 1 282 ? 4.553 -14.567 -8.992 1.000 8.740 401 PHE A C 1
ATOM 2058 O O . PHE A 1 282 ? 4.759 -15.148 -10.066 1.000 8.949 401 PHE A O 1
ATOM 2066 N N . PRO A 1 283 ? 5.272 -14.873 -7.891 1.000 8.962 402 PRO A N 1
ATOM 2067 C CA . PRO A 1 283 ? 6.323 -15.887 -7.928 1.000 9.629 402 PRO A CA 1
ATOM 2068 C C . PRO A 1 283 ? 5.756 -17.226 -8.397 1.000 10.525 402 PRO A C 1
ATOM 2069 O O . PRO A 1 283 ? 4.709 -17.656 -7.923 1.000 10.642 402 PRO A O 1
ATOM 2073 N N . GLY A 1 284 ? 6.441 -17.836 -9.372 1.000 11.838 403 GLY A N 1
ATOM 2074 C CA . GLY A 1 284 ? 5.976 -19.060 -10.006 1.000 12.895 403 GLY A CA 1
ATOM 2075 C C . GLY A 1 284 ? 5.313 -18.806 -11.359 1.000 14.097 403 GLY A C 1
ATOM 2076 O O . GLY A 1 284 ? 5.051 -19.755 -12.102 1.000 15.638 403 GLY A O 1
ATOM 2077 N N . HIS A 1 285 ? 5.025 -17.533 -11.673 1.000 13.508 404 HIS A N 1
ATOM 2078 C CA . HIS A 1 285 ? 4.411 -17.150 -12.937 1.000 14.523 404 HIS A CA 1
ATOM 2079 C C . HIS A 1 285 ? 5.370 -16.255 -13.735 1.000 14.449 404 HIS A C 1
ATOM 2080 O O . HIS A 1 285 ? 5.045 -16.003 -14.915 1.000 15.867 404 HIS A O 1
#

Sequence (247 aa):
EGNVKKLCSLEEAQRIWKQKSAEIYPIMDKKSSRTRLALIICNEEEEFDSIPRRTGAEVDITGMTMLLQNLGYSSVDVKKNLTASSDMTTEELEEAFAHRPEHKTSDSTFLLVFMSHGIRREEGGICGKKHSEQVPDILQLNAIFNMLLNTKNCPSLKDKPKVIIIIQACRRGDSSPGVVWFKDAIKKAHIIEKDFIAFCSSTPDGSVFIGRLIEHMMQEEYACSCDDVEEIFRKVRFSFEQPDGRAQMPATEERVTLTRRCFYLFPGH

Organism: Homo sapiens (NCBI:txid9606)

InterPro domains:
  IPR001309 Peptidase C14, p20 domain [PS50208] (161-289)
  IPR001315 CARD domain [PF00619] (4-88)
  IPR001315 CARD domain [PS50209] (1-91)
  IPR001315 CARD domain [SM00114] (1-89)
  IPR002138 Peptidase C14, caspase non-catalytic subunit p10 [PS50207] (317-402)
  IPR002398 Peptidase C14 family [PTHR47901] (1-404)
  IPR011029 Death-like domain superfamily [G3DSA:1.10.533.10] (2-90)
  IPR011029 Death-like domain superfamily [SSF47986] (3-89)
  IPR011600 Peptidase C14, caspase domain [PF00656] (162-399)
  IPR015917 Peptidase C14A, caspase catalytic domain [PR00376] (161-174)
  IPR015917 Peptidase C14A, caspase catalytic domain [PR00376] (179-197)
  IPR015917 Peptidase C14A, caspase catalytic domain [PR00376] (197-215)
  IPR015917 Peptidase C14A, caspase catalytic domain [PR00376] (230-238)
  IPR015917 Peptidase C14A, caspase catalytic domain [PR00376] (270-288)
  IPR015917 Peptidase C14A, caspase catalytic domain [PR00376] (339-350)
  IPR015917 Peptidase C14A, caspase catalytic domain [PR00376] (392-401)
  IPR015917 Peptidase C14A, caspase catalytic domain [SM00115] (152-402)
  IPR015917 Peptidase C14A, caspase catalytic domain [cd00032] (152-401)
  IPR016129 Peptidase family C14A, His active site [PS01121] (224-238)
  IPR029030 Caspase-like domain superfamily [SSF52129] (140-403)

Nearest PDB structures (foldseek):
  8wra-assembly1_A  TM=1.004E+00  e=8.565E-55  Homo sapiens
  3e4c-assembly1_B  TM=9.469E-01  e=4.588E-46  Homo sapiens
  6nry-assembly1_A  TM=9.090E-01  e=1.302E-35  Homo sapiens
  7wr6-assembly1_A  TM=9.082E-01  e=6.952E-35  Homo sapiens
  7wr1-assembly1_A  TM=9.347E-01  e=3.949E-34  Homo sapiens

Radius of gyration: 18.11 Å; Cα contacts (8 Å, |Δi|>4): 536; chains: 1; bounding box: 50×37×65 Å

Solvent-accessible surface area: 12963 Å² total; per-residue (Å²): 154,51,115,8,96,121,5,47,132,126,46,12,104,76,0,98,146,120,75,88,56,108,1,4,89,53,71,93,134,111,77,32,52,7,8,0,5,0,4,0,0,24,88,22,101,72,48,97,132,21,112,18,1,79,95,4,13,76,17,2,16,61,3,0,91,83,6,37,6,70,26,48,54,72,99,45,22,18,12,77,66,0,52,88,49,0,107,57,6,5,131,67,94,48,0,144,73,0,7,0,0,1,0,1,2,1,2,30,9,70,189,114,2,1,2,0,67,108,15,23,165,172,107,95,17,31,3,79,41,87,28,0,2,73,25,1,12,22,163,66,1,86,24,1,92,76,33,1,4,0,0,1,4,3,8,12,40,63,82,9,99,58,85,131,229,171,190,180,147,176,197,211,59,127,97,41,44,1,0,0,1,0,27,5,22,10,30,151,67,15,85,2,1,28,64,1,20,101,24,2,19,78,66,1,7,30,9,18,0,82,61,0,0,109,51,0,58,140,46,15,120,138,53,141,65,122,12,23,105,3,40,33,82,88,59,48,31,88,108,27,4,9,3,4,4,41,62